Protein 4I5P (pdb70)

Solvent-accessible surface area: 14509 Å² total; per-residue (Å²): 189,64,20,70,0,92,109,86,47,58,119,1,34,83,32,147,67,74,32,189,32,44,86,3,109,20,47,45,0,30,0,62,98,62,113,115,64,20,24,1,31,10,6,24,55,86,115,4,90,120,102,116,29,61,113,76,10,66,83,20,6,85,0,3,124,84,3,143,46,125,21,2,7,55,16,75,62,48,6,48,24,168,98,29,0,7,2,0,23,42,80,22,48,67,145,3,0,41,77,5,15,176,61,20,149,62,5,41,37,39,0,0,11,11,0,0,96,19,0,2,40,0,0,54,48,0,31,129,66,102,0,5,1,31,19,3,64,15,21,10,0,59,0,20,108,72,3,46,0,13,0,0,59,1,18,26,4,20,114,65,78,70,76,126,138,44,122,85,86,47,16,44,108,17,53,24,7,3,2,13,12,7,75,98,77,5,32,9,30,72,2,1,8,1,6,0,0,2,0,0,4,12,0,21,18,36,124,48,17,16,106,57,72,34,88,172,136,3,31,176,49,5,82,98,14,196,50,101,58,20,108,91,11,109,55,46,0,58,109,1,0,44,35,0,4,23,128,72,35,150,93,17,25,58,15,62,82,1,50,150,45,83,3,15,75,139,30,139,27,28,129,194,18,67,44,50,2,28,144,79,99,44,142,253

Structure (mmCIF, N/CA/C/O backbone):
data_4I5P
#
_entry.id   4I5P
#
_cell.length_a   103.871
_cell.length_b   60.114
_cell.length_c   52.951
_cell.angle_alpha   90.00
_cell.angle_beta   106.77
_cell.angle_gamma   90.00
#
_symmetry.space_group_name_H-M   'C 1 2 1'
#
loop_
_entity.id
_entity.type
_entity.pdbx_description
1 polymer 'Serine/threonine-protein kinase PLK2'
2 non-polymer (7R)-8-cyclopentyl-7-ethyl-5-methyl-2-(1H-pyrrol-2-yl)-7,8-dihydropteridin-6(5H)-one
3 water water
#
loop_
_atom_site.group_PDB
_atom_site.id
_atom_site.type_symbol
_atom_site.label_atom_id
_atom_site.label_alt_id
_atom_site.label_comp_id
_atom_site.label_asym_id
_atom_site.label_entity_id
_atom_site.label_seq_id
_atom_site.pdbx_PDB_ins_code
_atom_site.Cartn_x
_atom_site.Cartn_y
_atom_site.Cartn_z
_atom_site.occupancy
_atom_site.B_iso_or_equiv
_atom_site.auth_seq_id
_atom_site.auth_comp_id
_atom_site.auth_asym_id
_atom_site.auth_atom_id
_atom_site.pdbx_PDB_model_num
ATOM 1 N N . ARG A 1 19 ? 4.441 13.590 -6.408 1.00 20.81 71 ARG A N 1
ATOM 2 C CA . ARG A 1 19 ? 5.589 13.579 -7.353 1.00 20.36 71 ARG A CA 1
ATOM 3 C C . ARG A 1 19 ? 6.036 12.152 -7.663 1.00 19.51 71 ARG A C 1
ATOM 4 O O . ARG A 1 19 ? 6.202 11.334 -6.759 1.00 19.38 71 ARG A O 1
ATOM 12 N N . ILE A 1 20 ? 6.225 11.871 -8.949 1.00 18.55 72 ILE A N 1
ATOM 13 C CA . ILE A 1 20 ? 6.698 10.572 -9.411 1.00 17.43 72 ILE A CA 1
ATOM 14 C C . ILE A 1 20 ? 8.218 10.519 -9.333 1.00 16.65 72 ILE A C 1
ATOM 15 O O . ILE A 1 20 ? 8.905 11.403 -9.847 1.00 16.24 72 ILE A O 1
ATOM 20 N N . ILE A 1 21 ? 8.730 9.483 -8.671 1.00 15.56 73 ILE A N 1
ATOM 21 C CA . ILE A 1 21 ? 10.161 9.195 -8.643 1.00 15.07 73 ILE A CA 1
ATOM 22 C C . ILE A 1 21 ? 10.406 7.870 -9.368 1.00 14.36 73 ILE A C 1
ATOM 23 O O . ILE A 1 21 ? 9.799 6.849 -9.045 1.00 14.18 73 ILE A O 1
ATOM 28 N N . VAL A 1 22 ? 11.293 7.897 -10.356 1.00 13.71 74 VAL A N 1
ATOM 29 C CA . VAL A 1 22 ? 11.597 6.704 -11.139 1.00 13.09 74 VAL A CA 1
ATOM 30 C C . VAL A 1 22 ? 12.986 6.191 -10.798 1.00 13.09 74 VAL A C 1
ATOM 31 O O . VAL A 1 22 ? 13.939 6.970 -10.721 1.00 12.89 74 VAL A O 1
ATOM 35 N N . ASP A 1 23 ? 13.092 4.883 -10.581 1.00 12.82 75 ASP A N 1
ATOM 36 C CA . ASP A 1 23 ? 14.385 4.241 -10.361 1.00 12.98 75 ASP A CA 1
ATOM 37 C C . ASP A 1 23 ? 15.100 4.060 -11.710 1.00 13.04 75 ASP A C 1
ATOM 38 O O . ASP A 1 23 ? 14.692 3.222 -12.511 1.00 12.50 75 ASP A O 1
ATOM 43 N N . PRO A 1 24 ? 16.176 4.842 -11.959 1.00 13.29 76 PRO A N 1
ATOM 44 C CA . PRO A 1 24 ? 16.834 4.802 -13.273 1.00 13.71 76 PRO A CA 1
ATOM 45 C C . PRO A 1 24 ? 17.476 3.457 -13.625 1.00 14.16 76 PRO A C 1
ATOM 46 O O . PRO A 1 24 ? 17.724 3.193 -14.806 1.00 14.00 76 PRO A O 1
ATOM 50 N N . THR A 1 25 ? 17.730 2.617 -12.621 1.00 14.45 77 THR A N 1
ATOM 51 C CA . THR A 1 25 ? 18.309 1.283 -12.853 1.00 15.13 77 THR A CA 1
ATOM 52 C C . THR A 1 25 ? 17.281 0.221 -13.292 1.00 15.06 77 THR A C 1
ATOM 53 O O . THR A 1 25 ? 17.643 -0.717 -14.005 1.00 14.97 77 THR A O 1
ATOM 57 N N . THR A 1 26 ? 16.032 0.387 -12.894 1.00 15.20 78 THR A N 1
ATOM 58 C CA . THR A 1 26 ? 14.976 -0.616 -13.074 1.00 15.39 78 THR A CA 1
ATOM 59 C C . THR A 1 26 ? 13.713 -0.220 -13.872 1.00 15.93 78 THR A C 1
ATOM 60 O O . THR A 1 26 ? 13.110 -1.033 -14.467 1.00 16.23 78 THR A O 1
ATOM 64 N N . GLY A 1 27 ? 13.406 1.065 -13.859 1.00 16.40 79 GLY A N 1
ATOM 65 C CA . GLY A 1 27 ? 12.165 1.534 -14.408 1.00 16.85 79 GLY A CA 1
ATOM 66 C C . GLY A 1 27 ? 11.028 1.798 -13.467 1.00 16.34 79 GLY A C 1
ATOM 67 O O . GLY A 1 27 ? 10.058 2.340 -13.813 1.00 16.70 79 GLY A O 1
ATOM 68 N N . LYS A 1 28 ? 11.223 1.376 -12.258 1.00 16.63 80 LYS A N 1
ATOM 69 C CA . LYS A 1 28 ? 10.221 1.157 -11.297 1.00 15.98 80 LYS A CA 1
ATOM 70 C C . LYS A 1 28 ? 9.778 2.508 -10.859 1.00 15.13 80 LYS A C 1
ATOM 71 O O . LYS A 1 28 ? 10.592 3.336 -10.612 1.00 14.65 80 LYS A O 1
ATOM 77 N N . ARG A 1 29 ? 8.458 2.633 -10.693 1.00 14.12 81 ARG A N 1
ATOM 78 C CA . ARG A 1 29 ? 7.940 3.959 -10.351 1.00 13.67 81 ARG A CA 1
ATOM 79 C C . ARG A 1 29 ? 7.404 4.056 -8.927 1.00 13.57 81 ARG A C 1
ATOM 80 O O . ARG A 1 29 ? 6.785 3.123 -8.408 1.00 13.44 81 ARG A O 1
ATOM 88 N N . TYR A 1 30 ? 7.663 5.201 -8.309 1.00 13.43 82 TYR A N 1
ATOM 89 C CA . TYR A 1 30 ? 7.240 5.467 -6.943 1.00 13.88 82 TYR A CA 1
ATOM 90 C C . TYR A 1 30 ? 6.545 6.820 -6.894 1.00 14.12 82 TYR A C 1
ATOM 91 O O . TYR A 1 30 ? 6.822 7.696 -7.718 1.00 13.98 82 TYR A O 1
ATOM 100 N N . SER A 1 31 ? 5.632 6.975 -5.939 1.00 14.58 83 SER A N 1
ATOM 101 C CA . SER A 1 31 ? 4.964 8.249 -5.702 1.00 15.26 83 SER A CA 1
ATOM 102 C C . SER A 1 31 ? 5.313 8.753 -4.306 1.00 15.39 83 SER A C 1
ATOM 103 O O . SER A 1 31 ? 5.100 8.045 -3.315 1.00 15.49 83 SER A O 1
ATOM 106 N N . ARG A 1 32 ? 5.856 9.968 -4.233 1.00 15.90 84 ARG A N 1
ATOM 107 C CA . ARG A 1 32 ? 6.222 10.560 -2.949 1.00 16.62 84 ARG A CA 1
ATOM 108 C C . ARG A 1 32 ? 5.024 11.258 -2.312 1.00 16.67 84 ARG A C 1
ATOM 109 O O . ARG A 1 32 ? 4.363 12.091 -2.943 1.00 16.47 84 ARG A O 1
ATOM 117 N N . GLY A 1 33 ? 4.746 10.895 -1.065 1.00 16.88 85 GLY A N 1
ATOM 118 C CA . GLY A 1 33 ? 3.656 11.502 -0.312 1.00 17.58 85 GLY A CA 1
ATOM 119 C C . GLY A 1 33 ? 4.151 12.582 0.629 1.00 18.22 85 GLY A C 1
ATOM 120 O O . GLY A 1 33 ? 5.104 13.303 0.318 1.00 17.87 85 GLY A O 1
ATOM 121 N N . LYS A 1 34 ? 3.498 12.672 1.786 1.00 18.98 86 LYS A N 1
ATOM 122 C CA . LYS A 1 34 ? 3.759 13.698 2.793 1.00 20.01 86 LYS A CA 1
ATOM 123 C C . LYS A 1 34 ? 5.092 13.458 3.503 1.00 20.42 86 LYS A C 1
ATOM 124 O O . LYS A 1 34 ? 5.533 12.314 3.639 1.00 20.28 86 LYS A O 1
ATOM 130 N N . THR A 1 35 ? 5.725 14.540 3.958 1.00 20.88 87 THR A N 1
ATOM 131 C CA . THR A 1 35 ? 6.941 14.437 4.766 1.00 21.77 87 THR A CA 1
ATOM 132 C C . THR A 1 35 ? 6.666 13.801 6.137 1.00 22.37 87 THR A C 1
ATOM 133 O O . THR A 1 35 ? 5.567 13.931 6.691 1.00 22.58 87 THR A O 1
ATOM 137 N N . LEU A 1 36 ? 7.667 13.092 6.654 1.00 23.12 88 LEU A N 1
ATOM 138 C CA . LEU A 1 36 ? 7.596 12.442 7.965 1.00 24.01 88 LEU A CA 1
ATOM 139 C C . LEU A 1 36 ? 8.567 13.093 8.953 1.00 24.59 88 LEU A C 1
ATOM 140 O O . LEU A 1 36 ? 8.481 12.868 10.165 1.00 24.75 88 LEU A O 1
ATOM 145 N N . GLY A 1 37 ? 9.491 13.892 8.425 1.00 25.33 89 GLY A N 1
ATOM 146 C CA . GLY A 1 37 ? 10.418 14.657 9.253 1.00 26.37 89 GLY A CA 1
ATOM 147 C C . GLY A 1 37 ? 11.880 14.379 8.961 1.00 27.08 89 GLY A C 1
ATOM 148 O O . GLY A 1 37 ? 12.214 13.602 8.063 1.00 27.19 89 GLY A O 1
ATOM 149 N N . LYS A 1 38 ? 12.744 15.026 9.737 1.00 27.71 90 LYS A N 1
ATOM 150 C CA . LYS A 1 38 ? 14.195 14.899 9.617 1.00 28.29 90 LYS A CA 1
ATOM 151 C C . LYS A 1 38 ? 14.705 13.613 10.266 1.00 28.27 90 LYS A C 1
ATOM 152 O O . LYS A 1 38 ? 14.230 13.210 11.330 1.00 28.51 90 LYS A O 1
ATOM 158 N N . GLY A 1 39 ? 15.672 12.976 9.609 1.00 28.30 91 GLY A N 1
ATOM 159 C CA . GLY A 1 39 ? 16.350 11.806 10.153 1.00 28.21 91 GLY A CA 1
ATOM 160 C C . GLY A 1 39 ? 17.838 11.870 9.873 1.00 28.09 91 GLY A C 1
ATOM 161 O O . GLY A 1 39 ? 18.348 11.133 9.026 1.00 28.17 91 GLY A O 1
ATOM 162 N N . GLY A 1 40 ? 18.531 12.761 10.582 1.00 27.95 92 GLY A N 1
ATOM 163 C CA . GLY A 1 40 ? 19.964 12.976 10.384 1.00 27.71 92 GLY A CA 1
ATOM 164 C C . GLY A 1 40 ? 20.290 13.511 9.000 1.00 27.58 92 GLY A C 1
ATOM 165 O O . GLY A 1 40 ? 19.962 14.651 8.667 1.00 27.61 92 GLY A O 1
ATOM 166 N N . PHE A 1 41 ? 20.926 12.663 8.195 1.00 27.36 93 PHE A N 1
ATOM 167 C CA . PHE A 1 41 ? 21.314 12.986 6.822 1.00 27.21 93 PHE A CA 1
ATOM 168 C C . PHE A 1 41 ? 20.098 13.019 5.894 1.00 26.68 93 PHE A C 1
ATOM 169 O O . PHE A 1 41 ? 20.173 13.541 4.778 1.00 26.58 93 PHE A O 1
ATOM 177 N N . ALA A 1 42 ? 18.981 12.472 6.370 1.00 25.91 94 ALA A N 1
ATOM 178 C CA . ALA A 1 42 ? 17.802 12.250 5.540 1.00 25.34 94 ALA A CA 1
ATOM 179 C C . ALA A 1 42 ? 16.654 13.213 5.815 1.00 24.82 94 ALA A C 1
ATOM 180 O O . ALA A 1 42 ? 16.432 13.630 6.958 1.00 24.90 94 ALA A O 1
ATOM 182 N N . LYS A 1 43 ? 15.943 13.564 4.745 1.00 24.10 95 LYS A N 1
ATOM 183 C CA . LYS A 1 43 ? 14.579 14.062 4.839 1.00 23.16 95 LYS A CA 1
ATOM 184 C C . LYS A 1 43 ? 13.690 12.847 4.576 1.00 22.10 95 LYS A C 1
ATOM 185 O O . LYS A 1 43 ? 13.913 12.114 3.608 1.00 22.15 95 LYS A O 1
ATOM 191 N N . CYS A 1 44 ? 12.702 12.619 5.437 1.00 20.66 96 CYS A N 1
ATOM 192 C CA . CYS A 1 44 ? 11.884 11.407 5.351 1.00 19.19 96 CYS A CA 1
ATOM 193 C C . CYS A 1 44 ? 10.468 11.656 4.836 1.00 18.71 96 CYS A C 1
ATOM 194 O O . CYS A 1 44 ? 9.838 12.645 5.203 1.00 18.28 96 CYS A O 1
ATOM 197 N N . TYR A 1 45 ? 9.983 10.740 3.995 1.00 17.87 97 TYR A N 1
ATOM 198 C CA . TYR A 1 45 ? 8.696 10.886 3.306 1.00 17.39 97 TYR A CA 1
ATOM 199 C C . TYR A 1 45 ? 7.961 9.560 3.172 1.00 17.05 97 TYR A C 1
ATOM 200 O O . TYR A 1 45 ? 8.588 8.501 3.093 1.00 16.79 97 TYR A O 1
ATOM 209 N N . GLU A 1 46 ? 6.631 9.632 3.114 1.00 16.37 98 GLU A N 1
ATOM 210 C CA . GLU A 1 46 ? 5.827 8.531 2.590 1.00 16.29 98 GLU A CA 1
ATOM 211 C C . GLU A 1 46 ? 6.275 8.296 1.152 1.00 15.89 98 GLU A C 1
ATOM 212 O O . GLU A 1 46 ? 6.491 9.246 0.395 1.00 15.69 98 GLU A O 1
ATOM 218 N N . MET A 1 47 ? 6.433 7.030 0.785 1.00 15.61 99 MET A N 1
ATOM 219 C CA . MET A 1 47 ? 6.786 6.674 -0.581 1.00 15.42 99 MET A CA 1
ATOM 220 C C . MET A 1 47 ? 6.060 5.397 -0.993 1.00 14.82 99 MET A C 1
ATOM 221 O O . MET A 1 47 ? 6.237 4.339 -0.383 1.00 14.17 99 MET A O 1
ATOM 226 N N . THR A 1 48 ? 5.236 5.513 -2.026 1.00 14.35 100 THR A N 1
ATOM 227 C CA . THR A 1 48 ? 4.446 4.395 -2.517 1.00 14.12 100 THR A CA 1
ATOM 228 C C . THR A 1 48 ? 5.090 3.745 -3.737 1.00 14.05 100 THR A C 1
ATOM 229 O O . THR A 1 48 ? 5.391 4.415 -4.726 1.00 13.89 100 THR A O 1
ATOM 233 N N . ASP A 1 49 ? 5.308 2.438 -3.640 1.00 13.79 101 ASP A N 1
ATOM 234 C CA . ASP A 1 49 ? 5.714 1.607 -4.765 1.00 14.02 101 ASP A CA 1
ATOM 235 C C . ASP A 1 49 ? 4.473 1.371 -5.630 1.00 14.40 101 ASP A C 1
ATOM 236 O O . ASP A 1 49 ? 3.540 0.680 -5.222 1.00 14.20 101 ASP A O 1
ATOM 241 N N . LEU A 1 50 ? 4.465 1.958 -6.821 1.00 14.72 102 LEU A N 1
ATOM 242 C CA . LEU A 1 50 ? 3.280 1.926 -7.683 1.00 15.60 102 LEU A CA 1
ATOM 243 C C . LEU A 1 50 ? 2.976 0.543 -8.273 1.00 16.34 102 LEU A C 1
ATOM 244 O O . LEU A 1 50 ? 1.935 0.326 -8.880 1.00 16.38 102 LEU A O 1
ATOM 249 N N . THR A 1 51 ? 3.870 -0.411 -8.073 1.00 17.31 103 THR A N 1
ATOM 250 C CA . THR A 1 51 ? 3.669 -1.695 -8.710 1.00 18.35 103 THR A CA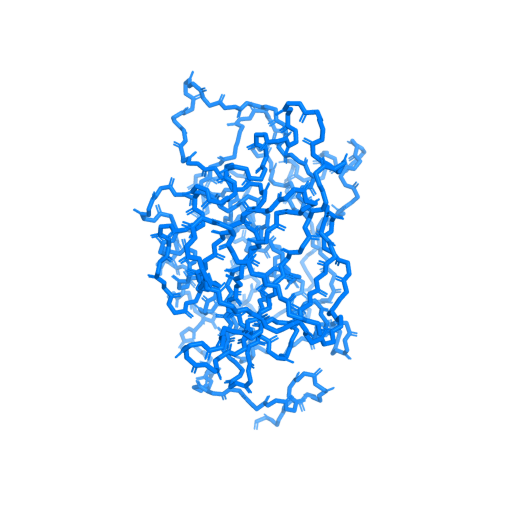 1
ATOM 251 C C . THR A 1 51 ? 3.167 -2.832 -7.756 1.00 18.80 103 THR A C 1
ATOM 252 O O . THR A 1 51 ? 2.355 -3.637 -8.213 1.00 19.32 103 THR A O 1
ATOM 256 N N . ASN A 1 52 ? 3.531 -2.843 -6.448 1.00 19.31 104 ASN A N 1
ATOM 257 C CA . ASN A 1 52 ? 2.368 -3.071 -5.441 1.00 19.45 104 ASN A CA 1
ATOM 258 C C . ASN A 1 52 ? 1.369 -2.158 -4.729 1.00 19.39 104 ASN A C 1
ATOM 259 O O . ASN A 1 52 ? 0.575 -2.691 -3.942 1.00 19.64 104 ASN A O 1
ATOM 264 N N . ASN A 1 53 ? 1.400 -0.842 -4.938 1.00 18.95 105 ASN A N 1
ATOM 265 C CA . ASN A 1 53 ? 0.552 0.092 -4.145 1.00 18.92 105 ASN A CA 1
ATOM 266 C C . ASN A 1 53 ? 0.693 -0.005 -2.618 1.00 18.47 105 ASN A C 1
ATOM 267 O O . ASN A 1 53 ? -0.271 0.213 -1.873 1.00 18.73 105 ASN A O 1
ATOM 272 N N . LYS A 1 54 ? 1.892 -0.324 -2.151 1.00 17.70 106 LYS A N 1
ATOM 273 C CA . LYS A 1 54 ? 2.167 -0.319 -0.722 1.00 16.88 106 LYS A CA 1
ATOM 274 C C . LYS A 1 54 ? 2.975 0.921 -0.340 1.00 15.99 106 LYS A C 1
ATOM 275 O O . LYS A 1 54 ? 3.851 1.345 -1.092 1.00 15.57 106 LYS A O 1
ATOM 281 N N . VAL A 1 55 ? 2.667 1.494 0.824 1.00 15.04 107 VAL A N 1
ATOM 282 C CA . VAL A 1 55 ? 3.350 2.692 1.315 1.00 14.22 107 VAL A CA 1
ATOM 283 C C . VAL A 1 55 ? 4.492 2.322 2.251 1.00 13.89 107 VAL A C 1
ATOM 284 O O . VAL A 1 55 ? 4.340 1.474 3.132 1.00 13.73 107 VAL A O 1
ATOM 288 N N . TYR A 1 56 ? 5.622 2.989 2.057 1.00 13.25 108 TYR A N 1
ATOM 289 C CA . TYR A 1 56 ? 6.808 2.800 2.879 1.00 13.01 108 TYR A CA 1
ATOM 290 C C . TYR A 1 56 ? 7.203 4.134 3.500 1.00 13.13 108 TYR A C 1
ATOM 291 O O . TYR A 1 56 ? 6.807 5.196 3.016 1.00 13.01 108 TYR A O 1
ATOM 300 N N . ALA A 1 57 ? 7.942 4.070 4.600 1.00 13.22 109 ALA A N 1
ATOM 301 C CA . ALA A 1 57 ? 8.586 5.250 5.148 1.00 13.66 109 ALA A CA 1
ATOM 302 C C . ALA A 1 57 ? 9.963 5.307 4.512 1.00 13.80 109 ALA A C 1
ATOM 303 O O . ALA A 1 57 ? 10.765 4.384 4.668 1.00 14.23 109 ALA A O 1
ATOM 305 N N . ALA A 1 58 ? 10.231 6.372 3.768 1.00 14.27 110 ALA A N 1
ATOM 306 C CA . ALA A 1 58 ? 11.498 6.472 3.058 1.00 14.85 110 ALA A CA 1
ATOM 307 C C . ALA A 1 58 ? 12.421 7.546 3.610 1.00 15.41 110 ALA A C 1
ATOM 308 O O . ALA A 1 58 ? 11.984 8.641 3.960 1.00 15.43 110 ALA A O 1
ATOM 310 N N . LYS A 1 59 ? 13.701 7.206 3.697 1.00 16.15 111 LYS A N 1
ATOM 311 C CA . LYS A 1 59 ? 14.743 8.189 3.943 1.00 17.03 111 LYS A CA 1
ATOM 312 C C . LYS A 1 59 ? 15.246 8.679 2.598 1.00 17.44 111 LYS A C 1
ATOM 313 O O . LYS A 1 59 ? 15.636 7.876 1.747 1.00 17.36 111 LYS A O 1
ATOM 319 N N . ILE A 1 60 ? 15.201 9.992 2.391 1.00 17.90 112 ILE A N 1
ATOM 320 C CA . ILE A 1 60 ? 15.740 10.582 1.166 1.00 18.41 112 ILE A CA 1
ATOM 321 C C . ILE A 1 60 ? 16.949 11.440 1.501 1.00 18.94 112 ILE A C 1
ATOM 322 O O . ILE A 1 60 ? 16.825 12.483 2.156 1.00 19.09 112 ILE A O 1
ATOM 327 N N . ILE A 1 61 ? 18.115 10.980 1.055 1.00 19.61 113 ILE A N 1
ATOM 328 C CA . ILE A 1 61 ? 19.388 11.626 1.360 1.00 20.29 113 ILE A CA 1
ATOM 329 C C . ILE A 1 61 ? 20.026 12.185 0.085 1.00 20.99 113 ILE A C 1
ATOM 330 O O . ILE A 1 61 ? 20.455 11.416 -0.779 1.00 20.79 113 ILE A O 1
ATOM 335 N N . PRO A 1 62 ? 20.087 13.526 -0.037 1.00 21.94 114 PRO A N 1
ATOM 336 C CA . PRO A 1 62 ? 20.790 14.151 -1.160 1.00 22.61 114 PRO A CA 1
ATOM 337 C C . PRO A 1 62 ? 22.269 13.780 -1.136 1.00 23.42 114 PRO A C 1
ATOM 338 O O . PRO A 1 62 ? 22.846 13.631 -0.053 1.00 23.28 114 PRO A O 1
ATOM 342 N N . HIS A 1 63 ? 22.868 13.617 -2.316 1.00 24.26 115 HIS A N 1
ATOM 343 C CA . HIS A 1 63 ? 24.277 13.220 -2.421 1.00 25.35 115 HIS A CA 1
ATOM 344 C C . HIS A 1 63 ? 25.224 14.244 -1.793 1.00 26.14 115 HIS A C 1
ATOM 345 O O . HIS A 1 63 ? 26.320 13.896 -1.351 1.00 26.33 115 HIS A O 1
ATOM 352 N N . SER A 1 64 ? 24.774 15.497 -1.744 1.00 27.15 116 SER A N 1
ATOM 353 C CA . SER A 1 64 ? 25.494 16.588 -1.086 1.00 28.21 116 SER A CA 1
ATOM 354 C C . SER A 1 64 ? 25.802 16.290 0.383 1.00 28.74 116 SER A C 1
ATOM 355 O O . SER A 1 64 ? 26.871 16.644 0.878 1.00 29.00 116 SER A O 1
ATOM 358 N N . ARG A 1 65 ? 24.868 15.631 1.068 1.00 29.37 117 ARG A N 1
ATOM 359 C CA . ARG A 1 65 ? 25.050 15.265 2.475 1.00 29.96 117 ARG A CA 1
ATOM 360 C C . ARG A 1 65 ? 26.040 14.117 2.671 1.00 30.39 117 ARG A C 1
ATOM 361 O O . ARG A 1 65 ? 26.481 13.859 3.793 1.00 30.47 117 ARG A O 1
ATOM 369 N N . VAL A 1 66 ? 26.384 13.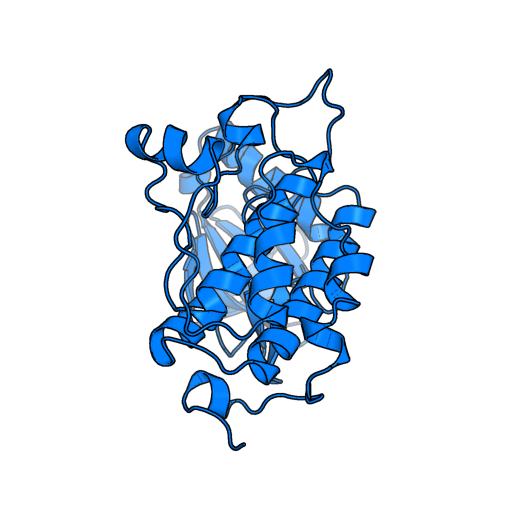429 1.584 1.00 30.89 118 VAL A N 1
ATOM 370 C CA . VAL A 1 66 ? 27.322 12.307 1.656 1.00 31.49 118 VAL A CA 1
ATOM 371 C C . VAL A 1 66 ? 28.532 12.462 0.718 1.00 32.03 118 VAL A C 1
ATOM 372 O O . VAL A 1 66 ? 29.089 11.473 0.234 1.00 32.18 118 VAL A O 1
ATOM 376 N N . SER A 1 67 ? 28.942 13.711 0.491 1.00 32.66 119 SER A N 1
ATOM 377 C CA . SER A 1 67 ? 30.060 14.027 -0.410 1.00 33.25 119 SER A CA 1
ATOM 378 C C . SER A 1 67 ? 31.423 13.549 0.101 1.00 33.65 119 SER A C 1
ATOM 379 O O . SER A 1 67 ? 32.312 13.236 -0.694 1.00 33.76 119 SER A O 1
ATOM 382 N N . LYS A 1 68 ? 31.585 13.504 1.422 1.00 34.19 120 LYS A N 1
ATOM 383 C CA . LYS A 1 68 ? 32.816 13.001 2.032 1.00 34.78 120 LYS A CA 1
ATOM 384 C C . LYS A 1 68 ? 32.830 11.470 2.032 1.00 34.98 120 LYS A C 1
ATOM 385 O O . LYS A 1 68 ? 31.794 10.848 2.273 1.00 35.13 120 LYS A O 1
ATOM 391 N N . PRO A 1 69 ? 34.002 10.857 1.750 1.00 35.24 121 PRO A N 1
ATOM 392 C CA . PRO A 1 69 ? 34.129 9.395 1.680 1.00 35.34 121 PRO A CA 1
ATOM 393 C C . PRO A 1 69 ? 33.646 8.649 2.929 1.00 35.44 121 PRO A C 1
ATOM 394 O O . PRO A 1 69 ? 33.076 7.561 2.801 1.00 35.48 121 PRO A O 1
ATOM 398 N N . HIS A 1 70 ? 33.859 9.228 4.112 1.00 35.41 122 HIS A N 1
ATOM 399 C CA . HIS A 1 70 ? 33.487 8.573 5.370 1.00 35.39 122 HIS A CA 1
ATOM 400 C C . HIS A 1 70 ? 31.969 8.473 5.564 1.00 35.19 122 HIS A C 1
ATOM 401 O O . HIS A 1 70 ? 31.465 7.444 6.024 1.00 35.30 122 HIS A O 1
ATOM 408 N N . GLN A 1 71 ? 31.250 9.536 5.206 1.00 34.86 123 GLN A N 1
ATOM 409 C CA . GLN A 1 71 ? 29.791 9.540 5.304 1.00 34.59 123 GLN A CA 1
ATOM 410 C C . GLN A 1 71 ? 29.143 8.754 4.165 1.00 34.16 123 GLN A C 1
ATOM 411 O O . GLN A 1 71 ? 28.037 8.235 4.317 1.00 34.14 123 GLN A O 1
ATOM 417 N N . ARG A 1 72 ? 29.842 8.663 3.034 1.00 33.59 124 ARG A N 1
ATOM 418 C CA . ARG A 1 72 ? 29.425 7.797 1.936 1.00 33.09 124 ARG A CA 1
ATOM 419 C C . ARG A 1 72 ? 29.505 6.340 2.387 1.00 32.49 124 ARG A C 1
ATOM 420 O O . ARG A 1 72 ? 28.593 5.548 2.135 1.00 32.29 124 ARG A O 1
ATOM 428 N N . GLU A 1 73 ? 30.602 6.006 3.062 1.00 31.77 125 GLU A N 1
ATOM 429 C CA . GLU A 1 73 ? 30.796 4.681 3.644 1.00 31.27 125 GLU A CA 1
ATOM 430 C C . GLU A 1 73 ? 29.778 4.395 4.751 1.00 30.57 125 GLU A C 1
ATOM 431 O O . GLU A 1 73 ? 29.382 3.245 4.953 1.00 30.57 125 GLU A O 1
ATOM 437 N N . LYS A 1 74 ? 29.343 5.447 5.444 1.00 29.71 126 LYS A N 1
ATOM 438 C CA . LYS A 1 74 ? 28.376 5.314 6.532 1.00 28.94 126 LYS A CA 1
ATOM 439 C C . LYS A 1 74 ? 27.003 4.796 6.071 1.00 28.28 126 LYS A C 1
ATOM 440 O O . LYS A 1 74 ? 26.478 3.851 6.665 1.00 28.04 126 LYS A O 1
ATOM 446 N N . ILE A 1 75 ? 26.428 5.388 5.021 1.00 27.40 127 ILE A N 1
ATOM 447 C CA . ILE A 1 75 ? 25.133 4.894 4.518 1.00 26.70 127 ILE A CA 1
ATOM 448 C C . ILE A 1 75 ? 25.279 3.519 3.882 1.00 25.95 127 ILE A C 1
ATOM 449 O O . ILE A 1 75 ? 24.426 2.656 4.075 1.00 25.72 127 ILE A O 1
ATOM 454 N N . ASP A 1 76 ? 26.360 3.329 3.124 1.00 25.04 128 ASP A N 1
ATOM 455 C CA . ASP A 1 76 ? 26.638 2.056 2.459 1.00 24.43 128 ASP A CA 1
ATOM 456 C C . ASP A 1 76 ? 26.680 0.898 3.452 1.00 23.78 128 ASP A C 1
ATOM 457 O O . ASP A 1 76 ? 26.133 -0.170 3.179 1.00 23.69 128 ASP A O 1
ATOM 462 N N . LYS A 1 77 ? 27.271 1.142 4.594 1.00 23.07 129 LYS A N 1
ATOM 463 C CA . LYS A 1 77 ? 27.310 0.155 5.623 1.00 22.31 129 LYS A CA 1
ATOM 464 C C . LYS A 1 77 ? 25.940 -0.143 6.227 1.00 21.40 129 LYS A C 1
ATOM 465 O O . LYS A 1 77 ? 25.560 -1.256 6.393 1.00 21.17 129 LYS A O 1
ATOM 471 N N . GLU A 1 78 ? 25.244 0.925 6.537 1.00 20.64 130 GLU A N 1
ATOM 472 C CA . GLU A 1 78 ? 23.867 0.824 7.029 1.00 19.92 130 GLU A CA 1
ATOM 473 C C . GLU A 1 78 ? 22.994 0.011 6.073 1.00 19.57 130 GLU A C 1
ATOM 474 O O . GLU A 1 78 ? 22.287 -0.903 6.499 1.00 19.36 130 GLU A O 1
ATOM 480 N N . ILE A 1 79 ? 23.058 0.345 4.784 1.00 18.95 131 ILE A N 1
ATOM 481 C CA . ILE A 1 79 ? 22.303 -0.368 3.750 1.00 18.58 131 ILE A CA 1
ATOM 482 C C . ILE A 1 79 ? 22.732 -1.836 3.673 1.00 18.38 131 ILE A C 1
ATOM 483 O O . ILE A 1 79 ? 21.890 -2.736 3.710 1.00 17.98 131 ILE A O 1
ATOM 488 N N . GLU A 1 80 ? 24.044 -2.057 3.593 1.00 18.29 132 GLU A N 1
ATOM 489 C CA . GLU A 1 80 ? 24.633 -3.395 3.493 1.00 18.19 132 GLU A CA 1
ATOM 490 C C . GLU A 1 80 ? 24.157 -4.318 4.617 1.00 17.84 132 GLU A C 1
ATOM 491 O O . GLU A 1 80 ? 23.807 -5.473 4.374 1.00 17.61 132 GLU A O 1
ATOM 497 N N . LEU A 1 81 ? 24.139 -3.791 5.839 1.00 17.29 133 LEU A N 1
ATOM 498 C CA . LEU A 1 81 ? 23.758 -4.561 7.019 1.00 16.89 133 LEU A CA 1
ATOM 499 C C . LEU A 1 81 ? 22.243 -4.734 7.154 1.00 16.41 133 LEU A C 1
ATOM 500 O O . LEU A 1 81 ? 21.766 -5.841 7.417 1.00 16.52 133 LEU A O 1
ATOM 505 N N . HIS A 1 82 ? 21.500 -3.643 6.974 1.00 15.89 134 HIS A N 1
ATOM 506 C CA . HIS A 1 82 ? 20.041 -3.649 7.127 1.00 15.54 134 HIS A CA 1
ATOM 507 C C . HIS A 1 82 ? 19.347 -4.540 6.100 1.00 15.36 134 HIS A C 1
ATOM 508 O O . HIS A 1 82 ? 18.404 -5.251 6.438 1.00 15.26 134 HIS A O 1
ATOM 515 N N . ARG A 1 83 ? 19.823 -4.513 4.855 1.00 15.76 135 ARG A N 1
ATOM 516 C CA . ARG A 1 83 ? 19.124 -5.189 3.755 1.00 16.09 135 ARG A CA 1
ATOM 517 C C . ARG A 1 83 ? 19.040 -6.714 3.872 1.00 16.16 135 ARG A C 1
ATOM 518 O O . ARG A 1 83 ? 18.214 -7.338 3.204 1.00 16.40 135 ARG A O 1
ATOM 526 N N . ILE A 1 84 ? 19.878 -7.305 4.722 1.00 16.08 136 ILE A N 1
ATOM 527 C CA . ILE A 1 84 ? 19.881 -8.764 4.906 1.00 16.45 136 ILE A CA 1
ATOM 528 C C . ILE A 1 84 ? 19.010 -9.238 6.076 1.00 16.22 136 ILE A C 1
ATOM 529 O O . ILE A 1 84 ? 18.844 -10.440 6.301 1.00 16.42 136 ILE A O 1
ATOM 534 N N . LEU A 1 85 ? 18.437 -8.290 6.808 1.00 15.75 137 LEU A N 1
ATOM 535 C CA . LEU A 1 85 ? 17.654 -8.625 7.990 1.00 15.09 137 LEU A CA 1
ATOM 536 C C . LEU A 1 85 ? 16.187 -8.846 7.643 1.00 14.80 137 LEU A C 1
ATOM 537 O O . LEU A 1 85 ? 15.597 -8.076 6.880 1.00 14.65 137 LEU A O 1
ATOM 542 N N . HIS A 1 86 ? 15.635 -9.936 8.175 1.00 14.45 138 HIS A N 1
ATOM 543 C CA A HIS A 1 86 ? 14.213 -10.247 8.051 0.50 14.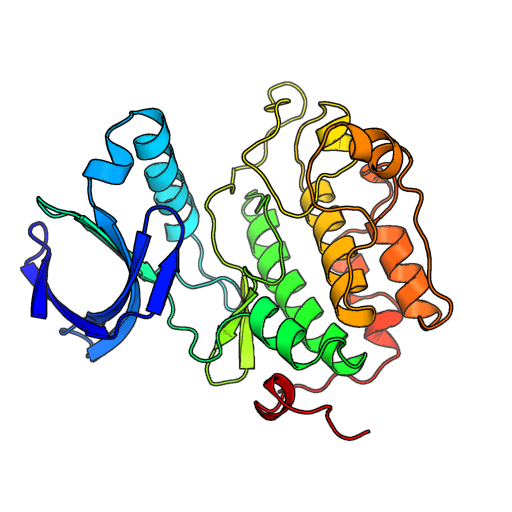24 138 HIS A CA 1
ATOM 544 C CA B HIS A 1 86 ? 14.218 -10.259 8.038 0.50 14.15 138 HIS A CA 1
ATOM 545 C C . HIS A 1 86 ? 13.704 -10.839 9.360 1.00 14.03 138 HIS A C 1
ATOM 546 O O . HIS A 1 86 ? 13.972 -11.998 9.686 1.00 13.76 138 HIS A O 1
ATOM 559 N N . HIS A 1 87 ? 12.984 -10.023 10.122 1.00 13.45 139 HIS A N 1
ATOM 560 C CA . HIS A 1 87 ? 12.438 -10.445 11.412 1.00 13.02 139 HIS A CA 1
ATOM 561 C C . HIS A 1 87 ? 11.297 -9.525 11.796 1.00 12.92 139 HIS A C 1
ATOM 562 O O . HIS A 1 87 ? 11.352 -8.313 11.554 1.00 13.00 139 HIS A O 1
ATOM 569 N N . LYS A 1 88 ? 10.273 -10.123 12.401 1.00 12.69 140 LYS A N 1
ATOM 570 C CA . LYS A 1 88 ? 9.062 -9.437 12.840 1.00 12.96 140 LYS A CA 1
ATOM 571 C C . LYS A 1 88 ? 9.293 -8.238 13.773 1.00 12.50 140 LYS A C 1
ATOM 572 O O . LYS A 1 88 ? 8.465 -7.333 13.825 1.00 12.82 140 LYS A O 1
ATOM 578 N N . HIS A 1 89 ? 10.395 -8.238 14.519 1.00 11.83 141 HIS A N 1
ATOM 579 C CA . HIS A 1 89 ? 10.673 -7.132 15.444 1.00 11.39 141 HIS A CA 1
ATOM 580 C C . HIS A 1 89 ? 11.939 -6.350 15.093 1.00 11.23 141 HIS A C 1
ATOM 581 O O . HIS A 1 89 ? 12.595 -5.735 15.946 1.00 10.51 141 HIS A O 1
ATOM 588 N N . VAL A 1 90 ? 12.249 -6.377 13.802 1.00 11.12 142 VAL A N 1
ATOM 589 C CA . VAL A 1 90 ? 13.273 -5.541 13.208 1.00 11.22 142 VAL A CA 1
ATOM 590 C C . VAL A 1 90 ? 12.592 -4.823 12.053 1.00 11.36 142 VAL A C 1
ATOM 591 O O . VAL A 1 90 ? 11.912 -5.459 11.237 1.00 11.29 142 VAL A O 1
ATOM 595 N N . VAL A 1 91 ? 12.739 -3.499 12.010 1.00 11.39 143 VAL A N 1
ATOM 596 C CA . VAL A 1 91 ? 12.226 -2.701 10.896 1.00 11.62 143 VAL A CA 1
ATOM 597 C C . VAL A 1 91 ? 12.602 -3.404 9.591 1.00 11.78 143 VAL A C 1
ATOM 598 O O . VAL A 1 91 ? 13.771 -3.725 9.367 1.00 11.70 143 VAL A O 1
ATOM 602 N N . GLN A 1 92 ? 11.606 -3.674 8.755 1.00 12.17 144 GLN A N 1
ATOM 603 C CA . GLN A 1 92 ? 11.841 -4.415 7.523 1.00 12.86 144 GLN A CA 1
ATOM 604 C C . GLN A 1 92 ? 12.363 -3.508 6.415 1.00 13.19 144 GLN A C 1
ATOM 605 O O . GLN A 1 92 ? 11.650 -2.625 5.922 1.00 13.16 144 GLN A O 1
ATOM 611 N N . PHE A 1 93 ? 13.619 -3.737 6.041 1.00 13.55 145 PHE A N 1
ATOM 612 C CA . PHE A 1 93 ? 14.217 -3.084 4.892 1.00 14.50 145 PHE A CA 1
ATOM 613 C C . PHE A 1 93 ? 13.448 -3.559 3.662 1.00 14.76 145 PHE A C 1
ATOM 614 O O . PHE A 1 93 ? 13.271 -4.760 3.469 1.00 15.11 145 PHE A O 1
ATOM 622 N N . TYR A 1 94 ? 12.963 -2.619 2.853 1.00 14.89 146 TYR A N 1
ATOM 623 C CA . TYR A 1 94 ? 12.261 -2.993 1.630 1.00 15.12 146 TYR A CA 1
ATOM 624 C C . TYR A 1 94 ? 13.198 -2.937 0.431 1.00 15.14 146 TYR A C 1
ATOM 625 O O . TYR A 1 94 ? 13.550 -3.969 -0.149 1.00 14.96 146 TYR A O 1
ATOM 634 N N . HIS A 1 95 ? 13.611 -1.723 0.083 1.00 15.16 147 HIS A N 1
ATOM 635 C CA . HIS A 1 95 ? 14.439 -1.500 -1.092 1.00 15.37 147 HIS A CA 1
ATOM 636 C C . HIS A 1 95 ? 15.167 -0.161 -1.018 1.00 15.08 147 HIS A C 1
ATOM 637 O O . HIS A 1 95 ? 14.721 0.768 -0.340 1.00 14.91 147 HIS A O 1
ATOM 644 N N . TYR A 1 96 ? 16.293 -0.084 -1.720 1.00 15.07 148 TYR A N 1
ATOM 645 C CA . TYR A 1 96 ? 17.060 1.147 -1.862 1.00 15.21 148 TYR A CA 1
ATOM 646 C C . TYR A 1 96 ? 17.492 1.328 -3.311 1.00 15.28 148 TYR A C 1
ATOM 647 O O . TYR A 1 96 ? 17.760 0.350 -4.013 1.00 15.24 148 TYR A O 1
ATOM 656 N N . PHE A 1 97 ? 17.538 2.583 -3.748 1.00 15.33 149 PHE A N 1
ATOM 657 C CA . PHE A 1 97 ? 18.082 2.943 -5.050 1.00 15.59 149 PHE A CA 1
ATOM 658 C C . PHE A 1 97 ? 18.588 4.384 -5.024 1.00 15.89 149 PHE A C 1
ATOM 659 O O . PHE A 1 97 ? 18.360 5.120 -4.055 1.00 15.73 149 PHE A O 1
ATOM 667 N N . GLU A 1 98 ? 19.288 4.773 -6.085 1.00 16.46 150 GLU A N 1
ATOM 668 C CA . GLU A 1 98 ? 19.831 6.123 -6.206 1.00 17.12 150 GLU A CA 1
ATOM 669 C C . GLU A 1 98 ? 19.503 6.711 -7.573 1.00 17.66 150 GLU A C 1
ATOM 670 O O . GLU A 1 98 ? 19.402 5.984 -8.556 1.00 17.43 150 GLU A O 1
ATOM 676 N N . ASP A 1 99 ? 19.306 8.024 -7.624 1.00 18.39 151 ASP A N 1
ATOM 677 C CA . ASP A 1 99 ? 19.300 8.735 -8.903 1.00 19.30 151 ASP A CA 1
ATOM 678 C C . ASP A 1 99 ? 20.400 9.798 -8.878 1.00 20.13 151 ASP A C 1
ATOM 679 O O . ASP A 1 99 ? 21.290 9.739 -8.029 1.00 20.12 151 ASP A O 1
ATOM 684 N N . LYS A 1 100 ? 20.350 10.757 -9.798 1.00 20.98 152 LYS A N 1
ATOM 685 C CA . LYS A 1 100 ? 21.347 11.834 -9.834 1.00 21.92 152 LYS A CA 1
ATOM 686 C C . LYS A 1 100 ? 21.308 12.762 -8.610 1.00 21.96 152 LYS A C 1
ATOM 687 O O . LYS A 1 100 ? 22.328 13.358 -8.253 1.00 22.37 152 LYS A O 1
ATOM 693 N N . GLU A 1 101 ? 20.146 12.867 -7.966 1.00 22.07 153 GLU A N 1
ATOM 694 C CA . GLU A 1 101 ? 19.968 13.790 -6.836 1.00 21.85 153 GLU A CA 1
ATOM 695 C C . GLU A 1 101 ? 20.085 13.148 -5.452 1.00 21.20 153 GLU A C 1
ATOM 696 O O . GLU A 1 101 ? 20.699 13.727 -4.548 1.00 21.31 153 GLU A O 1
ATOM 702 N N . ASN A 1 102 ? 19.488 11.967 -5.290 1.00 20.17 154 ASN A N 1
ATOM 703 C CA . ASN A 1 102 ? 19.272 11.386 -3.963 1.00 19.29 154 ASN A CA 1
ATOM 704 C C . ASN A 1 102 ? 19.568 9.902 -3.842 1.00 18.68 154 ASN A C 1
ATOM 705 O O . ASN A 1 102 ? 19.581 9.171 -4.835 1.00 18.44 154 ASN A O 1
ATOM 710 N N . ILE A 1 103 ? 19.797 9.485 -2.598 1.00 17.88 155 ILE A N 1
ATOM 711 C CA . ILE A 1 103 ? 19.700 8.089 -2.186 1.00 17.17 155 ILE A CA 1
ATOM 712 C C . ILE A 1 103 ? 18.317 7.916 -1.557 1.00 16.65 155 ILE A C 1
ATOM 713 O O . ILE A 1 103 ? 17.882 8.759 -0.766 1.00 16.26 155 ILE A O 1
ATOM 718 N N . TYR A 1 104 ? 17.630 6.833 -1.922 1.00 16.00 156 TYR A N 1
ATOM 719 C CA . TYR A 1 104 ? 16.330 6.496 -1.343 1.00 15.30 156 TYR A CA 1
ATOM 720 C C . TYR A 1 104 ? 16.418 5.163 -0.613 1.00 15.00 156 TYR A C 1
ATOM 721 O O . TYR A 1 104 ? 16.840 4.168 -1.193 1.00 14.98 156 TYR A O 1
ATOM 730 N N . ILE A 1 105 ? 16.025 5.151 0.659 1.00 14.52 157 ILE A N 1
ATOM 731 C CA . ILE A 1 105 ? 15.938 3.911 1.437 1.00 14.40 157 ILE A CA 1
ATOM 732 C C . ILE A 1 105 ? 14.492 3.726 1.904 1.00 13.92 157 ILE A C 1
ATOM 733 O O . ILE A 1 105 ? 13.987 4.514 2.701 1.00 13.98 157 ILE A O 1
ATOM 738 N N . LEU A 1 106 ? 13.825 2.691 1.399 1.00 13.65 158 LEU A N 1
ATOM 739 C CA . LEU A 1 106 ? 12.417 2.469 1.724 1.00 13.20 158 LEU A CA 1
ATOM 740 C C . LEU A 1 106 ? 12.305 1.441 2.834 1.00 12.90 158 LEU A C 1
ATOM 741 O O . LEU A 1 106 ? 12.817 0.324 2.713 1.00 12.54 158 LEU A O 1
ATOM 746 N N . LEU A 1 107 ? 11.639 1.834 3.915 1.00 12.40 159 LEU A N 1
ATOM 747 C CA . LEU A 1 107 ? 11.549 1.009 5.118 1.00 12.06 159 LEU A CA 1
ATOM 748 C C . LEU A 1 107 ? 10.105 0.761 5.541 1.00 12.01 159 LEU A C 1
ATOM 749 O O . LEU A 1 107 ? 9.186 1.476 5.129 1.00 12.35 159 LEU A O 1
ATOM 754 N N . GLU A 1 108 ? 9.921 -0.267 6.363 1.00 11.63 160 GLU A N 1
ATOM 755 C CA . GLU A 1 108 ? 8.629 -0.588 6.949 1.00 11.80 160 GLU A CA 1
ATOM 756 C C . GLU A 1 108 ? 7.995 0.652 7.584 1.00 11.84 160 GLU A C 1
ATOM 757 O O . GLU A 1 108 ? 8.603 1.307 8.433 1.00 11.49 160 GLU A O 1
ATOM 763 N N . TYR A 1 109 ? 6.782 0.963 7.138 1.00 11.87 161 TYR A N 1
ATOM 764 C CA . TYR A 1 109 ? 6.017 2.111 7.609 1.00 12.36 161 TYR A CA 1
ATOM 765 C C . TYR A 1 109 ? 5.427 1.823 8.988 1.00 12.06 161 TYR A C 1
ATOM 766 O O . TYR A 1 109 ? 4.643 0.882 9.159 1.00 12.54 161 TYR A O 1
ATOM 775 N N . CYS A 1 110 ? 5.814 2.634 9.968 1.00 12.02 162 CYS A N 1
ATOM 776 C CA . CYS A 1 110 ? 5.389 2.446 11.354 1.00 11.92 162 CYS A CA 1
ATOM 777 C C . CYS A 1 110 ? 4.573 3.655 11.819 1.00 11.89 162 CYS A C 1
ATOM 778 O O . CYS A 1 110 ? 5.122 4.652 12.281 1.00 11.63 162 CYS A O 1
ATOM 781 N N . SER A 1 111 ? 3.253 3.547 11.688 1.00 11.87 163 SER A N 1
ATOM 782 C CA . SER A 1 111 ? 2.353 4.705 11.770 1.00 11.86 163 SER A CA 1
ATOM 783 C C . SER A 1 111 ? 2.238 5.354 13.155 1.00 12.14 163 SER A C 1
ATOM 784 O O . SER A 1 111 ? 1.723 6.466 13.276 1.00 12.20 163 SER A O 1
ATOM 787 N N . ARG A 1 112 ? 2.703 4.663 14.192 1.00 12.48 164 ARG A N 1
ATOM 788 C CA . ARG A 1 112 ? 2.561 5.163 15.561 1.00 13.02 164 ARG A CA 1
ATOM 789 C C . ARG A 1 112 ? 3.885 5.617 16.170 1.00 13.06 164 ARG A C 1
ATOM 790 O O . ARG A 1 112 ? 4.073 5.590 17.388 1.00 12.87 164 ARG A O 1
ATOM 798 N N . ARG A 1 113 ? 4.783 6.049 15.287 1.00 13.42 165 ARG A N 1
ATOM 799 C CA . ARG A 1 113 ? 6.029 6.728 15.644 1.00 14.02 165 ARG A CA 1
ATOM 800 C C . ARG A 1 113 ? 6.981 5.825 16.426 1.00 13.37 165 ARG A C 1
ATOM 801 O O . ARG A 1 113 ? 7.202 4.679 16.030 1.00 13.65 165 ARG A O 1
ATOM 809 N N . SER A 1 114 ? 7.536 6.333 17.522 1.00 12.73 166 SER A N 1
ATOM 810 C CA . SER A 1 114 ? 8.521 5.584 18.301 1.00 12.27 166 SER A CA 1
ATOM 811 C C . SER A 1 114 ? 8.173 5.590 19.780 1.00 12.30 166 SER A C 1
ATOM 812 O O . SER A 1 114 ? 7.331 6.370 20.228 1.00 12.15 166 SER A O 1
ATOM 815 N N . MET A 1 115 ? 8.839 4.725 20.536 1.00 12.44 167 MET A N 1
ATOM 816 C CA . MET A 1 115 ? 8.705 4.727 21.988 1.00 12.71 167 MET A CA 1
ATOM 817 C C . MET A 1 115 ? 9.149 6.047 22.622 1.00 12.48 167 MET A C 1
ATOM 818 O O . MET A 1 115 ? 8.734 6.362 23.735 1.00 12.39 167 MET A O 1
ATOM 823 N N . ALA A 1 116 ? 10.003 6.803 21.932 1.00 12.64 168 ALA A N 1
ATOM 824 C CA . ALA A 1 116 ? 10.417 8.127 22.425 1.00 12.78 168 ALA A CA 1
ATOM 825 C C . ALA A 1 116 ? 9.222 9.080 22.497 1.00 13.23 168 ALA A C 1
ATOM 826 O O . ALA A 1 116 ? 9.037 9.782 23.491 1.00 12.79 168 ALA A O 1
ATOM 828 N N . HIS A 1 117 ? 8.401 9.066 21.448 1.00 13.72 169 HIS A N 1
ATOM 829 C CA . HIS A 1 117 ? 7.193 9.888 21.389 1.00 14.44 169 HIS A CA 1
ATOM 830 C C . HIS A 1 117 ? 6.180 9.449 22.438 1.00 14.41 169 HIS A C 1
ATOM 831 O O . HIS A 1 117 ? 5.575 10.288 23.104 1.00 14.28 169 HIS A O 1
ATOM 838 N N . ILE A 1 118 ? 6.022 8.134 22.590 1.00 14.33 170 ILE A N 1
ATOM 839 C CA . ILE A 1 118 ? 5.111 7.569 23.583 1.00 14.23 170 ILE A CA 1
ATOM 840 C C . ILE A 1 118 ? 5.525 7.965 24.999 1.00 14.22 170 ILE A C 1
ATOM 841 O O . ILE A 1 118 ? 4.714 8.514 25.744 1.00 14.24 170 ILE A O 1
ATOM 846 N N . LEU A 1 119 ? 6.787 7.730 25.355 1.00 14.52 171 LEU A N 1
ATOM 847 C CA . LEU A 1 119 ? 7.277 8.093 26.687 1.00 14.90 171 LEU A CA 1
ATOM 848 C C . LEU A 1 119 ? 7.225 9.599 26.974 1.00 15.12 171 LEU A C 1
ATOM 849 O O . LEU A 1 119 ? 6.990 10.007 28.113 1.00 14.93 171 LEU A O 1
ATOM 854 N N . LYS A 1 120 ? 7.430 10.423 25.949 1.00 15.46 172 LYS A N 1
ATOM 855 C CA . LYS A 1 120 ? 7.274 11.872 26.106 1.00 15.71 172 LYS A CA 1
ATOM 856 C C . LYS A 1 120 ? 5.846 12.218 26.556 1.00 15.70 172 LYS A C 1
ATOM 857 O O . LYS A 1 120 ? 5.652 13.047 27.446 1.00 15.80 172 LYS A O 1
ATOM 863 N N . ALA A 1 121 ? 4.858 11.554 25.960 1.00 15.74 173 ALA A N 1
ATOM 864 C CA . ALA A 1 121 ? 3.454 11.773 26.303 1.00 15.79 173 ALA A CA 1
ATOM 865 C C . ALA A 1 121 ? 3.067 11.177 27.658 1.00 15.81 173 ALA A C 1
ATOM 866 O O . ALA A 1 121 ? 2.307 11.788 28.415 1.00 16.38 173 ALA A O 1
ATOM 868 N N . ARG A 1 122 ? 3.594 9.993 27.957 1.00 15.45 174 ARG A N 1
ATOM 869 C CA . ARG A 1 122 ? 3.184 9.229 29.139 1.00 15.24 174 ARG A CA 1
ATOM 870 C C . ARG A 1 122 ? 4.037 9.484 30.377 1.00 15.10 174 ARG A C 1
ATOM 871 O O . ARG A 1 122 ? 3.567 9.272 31.498 1.00 14.88 174 ARG A O 1
ATOM 879 N N . LYS A 1 123 ? 5.276 9.941 30.160 1.00 15.04 175 LYS A N 1
ATOM 880 C CA . LYS A 1 123 ? 6.305 10.130 31.204 1.00 15.13 175 LYS A CA 1
ATOM 881 C C . LYS A 1 123 ? 6.876 8.803 31.680 1.00 14.73 175 LYS A C 1
ATOM 882 O O . LYS A 1 123 ? 8.093 8.621 31.737 1.00 14.47 175 LYS A O 1
ATOM 888 N N . VAL A 1 124 ? 5.973 7.884 32.006 1.00 14.01 176 VAL A N 1
ATOM 889 C CA . VAL A 1 124 ? 6.286 6.635 32.675 1.00 13.72 176 VAL A CA 1
ATOM 890 C C . VAL A 1 124 ? 5.256 5.593 32.236 1.00 13.21 176 VAL A C 1
ATOM 891 O O . VAL A 1 124 ? 4.079 5.923 32.061 1.00 13.28 176 VAL A O 1
ATOM 895 N N . LEU A 1 125 ? 5.694 4.350 32.040 1.00 12.62 177 LEU A N 1
ATOM 896 C CA . LEU A 1 125 ? 4.780 3.275 31.636 1.00 12.10 177 LEU A CA 1
ATOM 897 C C . LEU A 1 125 ? 4.490 2.296 32.780 1.00 12.00 177 LEU A C 1
ATOM 898 O O . LEU A 1 125 ? 5.271 2.179 33.729 1.00 12.24 177 LEU A O 1
ATOM 903 N N . THR A 1 126 ? 3.366 1.591 32.670 1.00 11.51 178 THR A N 1
ATOM 904 C CA . THR A 1 126 ? 3.002 0.554 33.632 1.00 11.25 178 THR A CA 1
ATOM 905 C C . THR A 1 126 ? 3.862 -0.690 33.385 1.00 11.41 178 THR A C 1
ATOM 906 O O . THR A 1 126 ? 4.388 -0.878 32.280 1.00 10.90 178 THR A O 1
ATOM 910 N N . GLU A 1 127 ? 4.004 -1.534 34.406 1.00 11.81 179 GLU A N 1
ATOM 911 C CA . GLU A 1 127 ? 4.806 -2.758 34.282 1.00 12.20 179 GLU A CA 1
ATOM 912 C C . GLU A 1 127 ? 4.367 -3.704 33.145 1.00 11.98 179 GLU A C 1
ATOM 913 O O . GLU A 1 127 ? 5.224 -4.185 32.406 1.00 12.26 179 GLU A O 1
ATOM 919 N N . PRO A 1 128 ? 3.046 -3.974 32.996 1.00 11.87 180 PRO A N 1
ATOM 920 C CA . PRO A 1 128 ? 2.634 -4.849 31.881 1.00 11.61 180 PRO A CA 1
ATOM 921 C C . PRO A 1 128 ? 3.035 -4.317 30.501 1.00 11.28 180 PRO A C 1
ATOM 922 O O . PRO A 1 128 ? 3.377 -5.100 29.614 1.00 11.04 180 PRO A O 1
ATOM 926 N N . GLU A 1 129 ? 2.999 -2.997 30.336 1.00 11.01 181 GLU A N 1
ATOM 927 C CA . GLU A 1 129 ? 3.464 -2.347 29.109 1.00 11.17 181 GLU A CA 1
ATOM 928 C C . GLU A 1 129 ? 4.971 -2.487 28.913 1.00 11.21 181 GLU A C 1
ATOM 929 O O . GLU A 1 129 ? 5.438 -2.735 27.798 1.00 11.30 181 GLU A O 1
ATOM 935 N N . VAL A 1 130 ? 5.726 -2.305 29.995 1.00 11.30 182 VAL A N 1
ATOM 936 C CA . VAL A 1 130 ? 7.178 -2.462 29.958 1.00 11.48 182 VAL A CA 1
ATOM 937 C C . VAL A 1 130 ? 7.532 -3.891 29.515 1.00 11.49 182 VAL A C 1
ATOM 938 O O . VAL A 1 130 ? 8.389 -4.080 28.653 1.00 10.61 182 VAL A O 1
ATOM 942 N N . ARG A 1 131 ? 6.840 -4.888 30.069 1.00 11.91 183 ARG A N 1
ATOM 943 C CA . ARG A 1 131 ? 7.033 -6.274 29.625 1.00 12.39 183 ARG A CA 1
ATOM 944 C C . ARG A 1 131 ? 6.692 -6.433 28.142 1.00 12.43 183 ARG A C 1
ATOM 945 O O . ARG A 1 131 ? 7.480 -6.995 27.378 1.00 12.89 183 ARG A O 1
ATOM 953 N N . TYR A 1 132 ? 5.536 -5.904 27.741 1.00 12.29 184 TYR A N 1
ATOM 954 C CA . TYR A 1 132 ? 5.064 -5.978 26.357 1.00 12.24 184 TYR A CA 1
ATOM 955 C C . TYR A 1 132 ? 6.121 -5.490 25.364 1.00 11.90 184 TYR A C 1
ATOM 956 O O . TYR A 1 132 ? 6.490 -6.209 24.428 1.00 11.47 184 TYR A O 1
ATOM 965 N N . TYR A 1 133 ? 6.598 -4.269 25.585 1.00 11.36 185 TYR A N 1
ATOM 966 C CA . TYR A 1 133 ? 7.612 -3.659 24.735 1.00 11.45 185 TYR A CA 1
ATOM 967 C C . TYR A 1 133 ? 8.970 -4.369 24.829 1.00 11.48 185 TYR A C 1
ATOM 968 O O . TYR A 1 133 ? 9.579 -4.680 23.799 1.00 11.23 185 TYR A O 1
ATOM 977 N N . LEU A 1 134 ? 9.430 -4.642 26.053 1.00 11.60 186 LEU A N 1
ATOM 978 C CA . LEU A 1 134 ? 10.753 -5.255 26.253 1.00 11.83 186 LEU A CA 1
ATOM 979 C C . LEU A 1 134 ? 10.882 -6.639 25.618 1.00 11.64 186 LEU A C 1
ATOM 980 O O . LEU A 1 134 ? 11.905 -6.935 25.022 1.00 11.43 186 LEU A O 1
ATOM 985 N N . ARG A 1 135 ? 9.844 -7.468 25.735 1.00 11.72 187 ARG A N 1
ATOM 986 C CA . ARG A 1 135 ? 9.842 -8.791 25.100 1.00 11.97 187 ARG A CA 1
ATOM 987 C C . ARG A 1 135 ? 10.111 -8.665 23.605 1.00 11.47 187 ARG A C 1
ATOM 988 O O . ARG A 1 135 ? 10.909 -9.413 23.046 1.00 11.23 187 ARG A O 1
ATOM 996 N N . GLN A 1 136 ? 9.449 -7.700 22.973 1.00 10.90 188 GLN A N 1
ATOM 997 C CA . GLN A 1 136 ? 9.612 -7.454 21.545 1.00 10.81 188 GLN A CA 1
ATOM 998 C C . GLN A 1 136 ? 10.991 -6.917 21.177 1.00 10.55 188 GLN A C 1
ATOM 999 O O . GLN A 1 136 ? 11.541 -7.291 20.142 1.00 10.25 188 GLN A O 1
ATOM 1005 N N . ILE A 1 137 ? 11.543 -6.038 22.017 1.00 10.30 189 ILE A N 1
ATOM 1006 C CA . ILE A 1 137 ? 12.906 -5.546 21.808 1.00 10.02 189 ILE A CA 1
ATOM 1007 C C . ILE A 1 137 ? 13.884 -6.715 21.893 1.00 9.81 189 ILE A C 1
ATOM 1008 O O . ILE A 1 137 ? 14.738 -6.877 21.018 1.00 9.55 189 ILE A O 1
ATOM 1013 N N . VAL A 1 138 ? 13.737 -7.521 22.944 1.00 9.29 190 VAL A N 1
ATOM 1014 C CA . VAL A 1 138 ? 14.579 -8.701 23.143 1.00 9.23 190 VAL A CA 1
ATOM 1015 C C . VAL A 1 138 ? 14.454 -9.664 21.956 1.00 9.11 190 VAL A C 1
ATOM 1016 O O . VAL A 1 138 ? 15.460 -10.160 21.467 1.00 9.49 190 VAL A O 1
ATOM 1020 N N . SER A 1 139 ? 13.231 -9.894 21.479 1.00 9.16 191 SER A N 1
ATOM 1021 C CA . SER A 1 139 ? 13.017 -10.762 20.314 1.00 9.10 191 SER A CA 1
ATOM 1022 C C . SER A 1 139 ? 13.854 -10.320 19.105 1.00 9.36 191 SER A C 1
ATOM 1023 O O . SER A 1 139 ? 14.594 -11.124 18.527 1.00 8.88 191 SER A O 1
ATOM 1026 N N . GLY A 1 140 ? 13.745 -9.042 18.742 1.00 9.46 192 GLY A N 1
ATOM 1027 C CA . GLY A 1 140 ? 14.504 -8.485 17.615 1.00 10.24 192 GLY A CA 1
ATOM 1028 C C . GLY A 1 140 ? 16.008 -8.457 17.833 1.00 10.70 192 GLY A C 1
ATOM 1029 O O . GLY A 1 140 ? 16.776 -8.784 16.922 1.00 10.97 192 GLY A O 1
ATOM 1030 N N . LEU A 1 141 ? 16.430 -8.075 19.040 1.00 10.87 193 LEU A N 1
ATOM 1031 C CA . LEU A 1 141 ? 17.856 -8.006 19.383 1.00 11.25 193 LEU A CA 1
ATOM 1032 C C . LEU A 1 141 ? 18.515 -9.388 19.354 1.00 11.69 193 LEU A C 1
ATOM 1033 O O . LEU A 1 141 ? 19.653 -9.531 18.888 1.00 11.45 193 LEU A O 1
ATOM 1038 N N . LYS A 1 142 ? 17.792 -10.385 19.861 1.00 12.06 194 LYS A N 1
ATOM 1039 C CA . LYS A 1 142 ? 18.197 -11.792 19.777 1.00 12.82 194 LYS A CA 1
ATOM 1040 C C . LYS A 1 142 ? 18.527 -12.173 18.343 1.00 12.74 194 LYS A C 1
ATOM 1041 O O . LYS A 1 142 ? 19.608 -12.712 18.068 1.00 12.51 194 LYS A O 1
ATOM 1047 N N . TYR A 1 143 ? 17.589 -11.877 17.441 1.00 12.95 195 TYR A N 1
ATOM 1048 C CA . TYR A 1 143 ? 17.754 -12.120 16.009 1.00 13.21 195 TYR A CA 1
ATOM 1049 C C . TYR A 1 143 ? 19.029 -11.467 15.473 1.00 13.57 195 TYR A C 1
ATOM 1050 O O . TYR A 1 143 ? 19.792 -12.101 14.745 1.00 13.62 195 TYR A O 1
ATOM 1059 N N . LEU A 1 144 ? 19.248 -10.206 15.841 1.00 13.78 196 LEU A N 1
ATOM 1060 C CA . LEU A 1 144 ? 20.435 -9.455 15.425 1.00 14.17 196 LEU A CA 1
ATOM 1061 C C . LEU A 1 144 ? 21.725 -10.091 15.933 1.00 14.63 196 LEU A C 1
ATOM 1062 O O . LEU A 1 144 ? 22.650 -10.331 15.155 1.00 14.95 196 LEU A O 1
ATOM 1067 N N . HIS A 1 145 ? 21.766 -10.374 17.234 1.00 14.95 197 HIS A N 1
ATOM 1068 C CA . HIS A 1 145 ? 22.944 -10.960 17.882 1.00 15.56 197 HIS A CA 1
ATOM 1069 C C . HIS A 1 145 ? 23.319 -12.341 17.323 1.00 16.68 197 HIS A C 1
ATOM 1070 O O . HIS A 1 145 ? 24.496 -12.710 17.296 1.00 16.77 197 HIS A O 1
ATOM 1077 N N . GLU A 1 146 ? 22.324 -13.086 16.854 1.00 17.67 198 GLU A N 1
ATOM 1078 C CA . GLU A 1 146 ? 22.582 -14.372 16.203 1.00 18.99 198 GLU A CA 1
ATOM 1079 C C . GLU A 1 146 ? 23.069 -14.225 14.751 1.00 19.48 198 GLU A C 1
ATOM 1080 O O . GLU A 1 146 ? 23.681 -15.143 14.200 1.00 19.92 198 GLU A O 1
ATOM 1086 N N . GLN A 1 147 ? 22.807 -13.063 14.153 1.00 20.17 199 GLN A N 1
ATOM 1087 C CA . GLN A 1 147 ? 23.390 -12.671 12.861 1.00 20.89 199 GLN A CA 1
ATOM 1088 C C . GLN A 1 147 ? 24.804 -12.099 13.065 1.00 20.85 199 GLN A C 1
ATOM 1089 O O . GLN A 1 147 ? 25.460 -11.677 12.102 1.00 21.27 199 GLN A O 1
ATOM 1095 N N . GLU A 1 148 ? 25.257 -12.105 14.321 1.00 20.64 200 GLU A N 1
ATOM 1096 C CA . GLU A 1 148 ? 26.474 -11.413 14.776 1.00 20.38 200 GLU A CA 1
ATOM 1097 C C . GLU A 1 148 ? 26.536 -9.946 14.335 1.00 19.63 200 GLU A C 1
ATOM 1098 O O . GLU A 1 148 ? 27.580 -9.436 13.925 1.00 19.78 200 GLU A O 1
ATOM 1104 N N . ILE A 1 149 ? 25.389 -9.279 14.438 1.00 18.46 201 ILE A N 1
ATOM 1105 C CA . ILE A 1 149 ? 25.291 -7.845 14.219 1.00 17.51 201 ILE A CA 1
ATOM 1106 C C . ILE A 1 149 ? 24.990 -7.178 15.560 1.00 16.60 201 ILE A C 1
ATOM 1107 O O . ILE A 1 1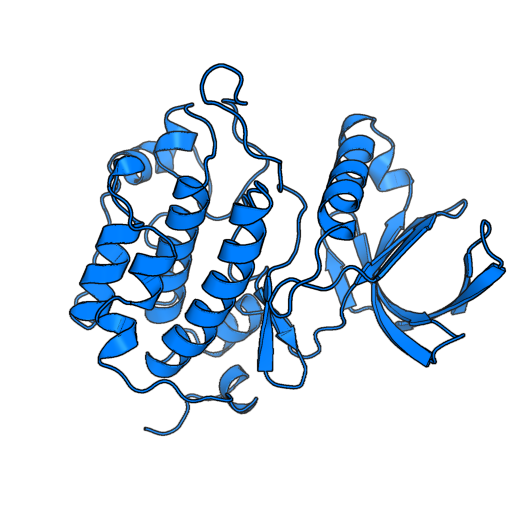49 ? 24.076 -7.587 16.275 1.00 16.78 201 ILE A O 1
ATOM 1112 N N . LEU A 1 150 ? 25.784 -6.172 15.905 1.00 15.60 202 LEU A N 1
ATOM 1113 C CA . LEU A 1 150 ? 25.554 -5.387 17.114 1.00 14.44 202 LEU A CA 1
ATOM 1114 C C . LEU A 1 150 ? 24.827 -4.113 16.708 1.00 13.73 202 LEU A C 1
ATOM 1115 O O . LEU A 1 150 ? 25.200 -3.482 15.716 1.00 13.25 202 LEU A O 1
ATOM 1120 N N . HIS A 1 151 ? 23.781 -3.747 17.450 1.00 12.95 203 HIS A N 1
ATOM 1121 C CA . HIS A 1 151 ? 23.001 -2.555 17.110 1.00 12.67 203 HIS A CA 1
ATOM 1122 C C . HIS A 1 151 ? 23.774 -1.271 17.395 1.00 12.44 203 HIS A C 1
ATOM 1123 O O . HIS A 1 151 ? 23.889 -0.400 16.530 1.00 12.07 203 HIS A O 1
ATOM 1130 N N . ARG A 1 152 ? 24.273 -1.161 18.624 1.00 12.68 204 ARG A N 1
ATOM 1131 C CA . ARG A 1 152 ? 25.163 -0.073 19.064 1.00 12.96 204 ARG A CA 1
ATOM 1132 C C . ARG A 1 152 ? 24.508 1.295 19.297 1.00 13.12 204 ARG A C 1
ATOM 1133 O O . ARG A 1 152 ? 25.194 2.252 19.656 1.00 13.46 204 ARG A O 1
ATOM 1141 N N . ASP A 1 153 ? 23.198 1.396 19.095 1.00 13.17 205 ASP A N 1
ATOM 1142 C CA . ASP A 1 153 ? 22.466 2.571 19.574 1.00 13.47 205 ASP A CA 1
ATOM 1143 C C . ASP A 1 153 ? 21.017 2.281 19.907 1.00 12.96 205 ASP A C 1
ATOM 1144 O O . ASP A 1 153 ? 20.096 2.923 19.383 1.00 12.93 205 ASP A O 1
ATOM 1149 N N . LEU A 1 154 ? 20.823 1.308 20.788 1.00 12.51 206 LEU A N 1
ATOM 1150 C CA . LEU A 1 154 ? 19.496 1.006 21.290 1.00 12.40 206 LEU A CA 1
ATOM 1151 C C . LEU A 1 154 ? 19.007 2.182 22.129 1.00 12.21 206 LEU A C 1
ATOM 1152 O O . LEU A 1 154 ? 19.694 2.639 23.041 1.00 12.69 206 LEU A O 1
ATOM 1157 N N . LYS A 1 155 ? 17.837 2.695 21.768 1.00 12.12 207 LYS A N 1
ATOM 1158 C CA . LYS A 1 155 ? 17.215 3.809 22.473 1.00 12.03 207 LYS A CA 1
ATOM 1159 C C . LYS A 1 155 ? 15.740 3.814 22.118 1.00 11.83 207 LYS A C 1
ATOM 1160 O O . LYS A 1 155 ? 15.336 3.210 21.124 1.00 11.25 207 LYS A O 1
ATOM 1166 N N . LEU A 1 156 ? 14.944 4.507 22.924 1.00 11.68 208 LEU A N 1
ATOM 1167 C CA . LEU A 1 156 ? 13.497 4.529 22.737 1.00 11.62 208 LEU A CA 1
ATOM 1168 C C . LEU A 1 156 ? 13.081 5.033 21.357 1.00 11.33 208 LEU A C 1
ATOM 1169 O O . LEU A 1 156 ? 12.150 4.491 20.753 1.00 10.78 208 LEU A O 1
ATOM 1174 N N . GLY A 1 157 ? 13.795 6.045 20.859 1.00 10.87 209 GLY A N 1
ATOM 1175 C CA . GLY A 1 157 ? 13.556 6.608 19.528 1.00 10.56 209 GLY A CA 1
ATOM 1176 C C . GLY A 1 157 ? 13.805 5.653 18.372 1.00 10.34 209 GLY A C 1
ATOM 1177 O O . GLY A 1 157 ? 13.352 5.899 17.252 1.00 10.27 209 GLY A O 1
ATOM 1178 N N . ASN A 1 158 ? 14.532 4.569 18.637 1.00 9.67 210 ASN A N 1
ATOM 1179 C CA . ASN A 1 158 ? 14.782 3.541 17.626 1.00 9.66 210 ASN A CA 1
ATOM 1180 C C . ASN A 1 158 ? 13.905 2.301 17.772 1.00 9.61 210 ASN A C 1
ATOM 1181 O O . ASN A 1 158 ? 14.148 1.283 17.117 1.00 9.60 210 ASN A O 1
ATOM 1186 N N . PHE A 1 159 ? 12.904 2.387 18.647 1.00 9.34 211 PHE A N 1
ATOM 1187 C CA . PHE A 1 159 ? 11.873 1.365 18.749 1.00 9.44 211 PHE A CA 1
ATOM 1188 C C . PHE A 1 159 ? 10.623 1.912 18.085 1.00 9.49 211 PHE A C 1
ATOM 1189 O O . PHE A 1 159 ? 9.891 2.725 18.654 1.00 9.65 211 PHE A O 1
ATOM 1197 N N . PHE A 1 160 ? 10.421 1.486 16.848 1.00 9.55 212 PHE A N 1
ATOM 1198 C CA . PHE A 1 160 ? 9.352 2.008 16.018 1.00 9.66 212 PHE A CA 1
ATOM 1199 C C . PHE A 1 160 ? 8.099 1.179 16.227 1.00 9.72 212 PHE A C 1
ATOM 1200 O O . PHE A 1 160 ? 8.176 -0.034 16.421 1.00 9.17 212 PHE A O 1
ATOM 1208 N N . ILE A 1 161 ? 6.948 1.849 16.220 1.00 9.67 213 ILE A N 1
ATOM 1209 C CA . ILE A 1 161 ? 5.669 1.211 16.540 1.00 9.95 213 ILE A CA 1
ATOM 1210 C C . ILE A 1 161 ? 4.687 1.334 15.373 1.00 10.10 213 ILE A C 1
ATOM 1211 O O . ILE A 1 161 ? 4.387 2.446 14.916 1.00 9.77 213 ILE A O 1
ATOM 1216 N N . ASN A 1 162 ? 4.187 0.193 14.900 1.00 10.29 214 ASN A N 1
ATOM 1217 C CA . ASN A 1 162 ? 3.240 0.186 13.778 1.00 10.57 214 ASN A CA 1
ATOM 1218 C C . ASN A 1 162 ? 1.769 0.411 14.177 1.00 10.77 214 ASN A C 1
ATOM 1219 O O . ASN A 1 162 ? 1.460 0.620 15.358 1.00 10.69 214 ASN A O 1
ATOM 1224 N N . GLU A 1 163 ? 0.878 0.361 13.186 1.00 11.06 215 GLU A N 1
ATOM 1225 C CA . GLU A 1 163 ? -0.563 0.590 13.384 1.00 11.46 215 GLU A CA 1
ATOM 1226 C C . GLU A 1 163 ? -1.170 -0.360 14.419 1.00 12.10 215 GLU A C 1
ATOM 1227 O O . GLU A 1 163 ? -2.008 0.050 15.227 1.00 11.81 215 GLU A O 1
ATOM 1233 N N . SER A 1 164 ? -0.705 -1.610 14.402 1.00 12.50 216 SER A N 1
ATOM 1234 C CA . SER A 1 164 ? -1.182 -2.666 15.296 1.00 13.34 216 SER A CA 1
ATOM 1235 C C . SER A 1 164 ? -0.400 -2.757 16.619 1.00 13.41 216 SER A C 1
ATOM 1236 O O . SER A 1 164 ? -0.426 -3.794 17.296 1.00 13.73 216 SER A O 1
ATOM 1239 N N . MET A 1 165 ? 0.285 -1.667 16.974 1.00 13.53 217 MET A N 1
ATOM 1240 C CA . MET A 1 165 ? 1.060 -1.544 18.221 1.00 13.89 217 MET A CA 1
ATOM 1241 C C . MET A 1 165 ? 2.202 -2.562 18.381 1.00 13.73 217 MET A C 1
ATOM 1242 O O . MET A 1 165 ? 2.600 -2.904 19.497 1.00 14.31 217 MET A O 1
ATOM 1247 N N . GLU A 1 166 ? 2.732 -3.018 17.251 1.00 13.47 218 GLU A N 1
ATOM 1248 C CA . GLU A 1 166 ? 3.884 -3.920 17.223 1.00 13.20 218 GLU A CA 1
ATOM 1249 C C . GLU A 1 166 ? 5.188 -3.125 17.109 1.00 12.64 218 GLU A C 1
ATOM 1250 O O . GLU A 1 166 ? 5.277 -2.149 16.351 1.00 12.44 218 GLU A O 1
ATOM 1256 N N . LEU A 1 167 ? 6.182 -3.541 17.889 1.00 11.88 219 LEU A N 1
ATOM 1257 C CA . LEU A 1 167 ? 7.476 -2.863 17.974 1.00 11.46 219 LEU A CA 1
ATOM 1258 C C . LEU A 1 167 ? 8.502 -3.457 17.015 1.00 11.54 219 LEU A C 1
ATOM 1259 O O . LEU A 1 167 ? 8.647 -4.678 16.914 1.00 10.62 219 LEU A O 1
ATOM 1264 N N . LYS A 1 168 ? 9.215 -2.572 16.324 1.00 11.77 220 LYS A N 1
ATOM 1265 C CA . LYS A 1 168 ? 10.308 -2.954 15.449 1.00 12.40 220 LYS A CA 1
ATOM 1266 C C . LYS A 1 168 ? 11.542 -2.134 15.807 1.00 12.50 220 LYS A C 1
ATOM 1267 O O . LYS A 1 168 ? 11.487 -0.899 15.837 1.00 12.44 220 LYS A O 1
ATOM 1273 N N . VAL A 1 169 ? 12.646 -2.827 16.078 1.00 12.42 221 VAL A N 1
ATOM 1274 C CA . VAL A 1 169 ? 13.935 -2.184 16.323 1.00 12.80 221 VAL A CA 1
ATOM 1275 C C . VAL A 1 169 ? 14.502 -1.685 14.996 1.00 13.11 221 VAL A C 1
ATOM 1276 O O . VAL A 1 169 ? 14.591 -2.441 14.025 1.00 13.25 221 VAL A O 1
ATOM 1280 N N . GLY A 1 170 ? 14.881 -0.417 14.936 1.00 13.37 222 GLY A N 1
ATOM 1281 C CA . GLY A 1 170 ? 15.445 0.117 13.735 1.00 13.98 222 GLY A CA 1
ATOM 1282 C C . GLY A 1 170 ? 16.573 1.103 13.908 1.00 14.77 222 GLY A C 1
ATOM 1283 O O . GLY A 1 170 ? 17.192 1.135 14.904 1.00 14.14 222 GLY A O 1
ATOM 1284 N N . ASP A 1 171 ? 16.822 1.856 12.863 1.00 15.55 223 ASP A N 1
ATOM 1285 C CA . ASP A 1 171 ? 17.999 2.677 12.698 1.00 16.81 223 ASP A CA 1
ATOM 1286 C C . ASP A 1 171 ? 19.418 2.107 12.876 1.00 17.39 223 ASP A C 1
ATOM 1287 O O . ASP A 1 171 ? 20.064 2.300 13.819 1.00 17.81 223 ASP A O 1
ATOM 1292 N N . PHE A 1 172 ? 19.884 1.467 11.839 1.00 18.13 224 PHE A N 1
ATOM 1293 C CA . PHE A 1 172 ? 21.138 0.724 11.882 1.00 18.51 224 PHE A CA 1
ATOM 1294 C C . PHE A 1 172 ? 22.304 1.583 11.403 1.00 19.08 224 PHE A C 1
ATOM 1295 O O . PHE A 1 172 ? 23.058 1.184 10.516 1.00 19.20 224 PHE A O 1
ATOM 1303 N N . GLY A 1 173 ? 22.445 2.764 11.997 1.00 19.59 225 GLY A N 1
ATOM 1304 C CA . GLY A 1 173 ? 23.394 3.750 11.515 1.00 20.28 225 GLY A CA 1
ATOM 1305 C C . GLY A 1 173 ? 24.679 3.760 12.319 1.00 20.80 225 GLY A C 1
ATOM 1306 O O . GLY A 1 173 ? 25.653 4.413 11.944 1.00 20.96 225 GLY A O 1
ATOM 1307 N N . LEU A 1 174 ? 24.682 3.031 13.430 1.00 21.06 226 LEU A N 1
ATOM 1308 C CA . LEU A 1 174 ? 25.912 2.752 14.161 1.00 21.48 226 LEU A CA 1
ATOM 1309 C C . LEU A 1 174 ? 26.164 1.252 14.265 1.00 21.52 226 LEU A C 1
ATOM 1310 O O . LEU A 1 174 ? 27.077 0.812 14.964 1.00 21.42 226 LEU A O 1
ATOM 1315 N N . ALA A 1 175 ? 25.348 0.470 13.565 1.00 21.67 227 ALA A N 1
ATOM 1316 C CA . ALA A 1 175 ? 25.425 -0.985 13.644 1.00 21.94 227 ALA A CA 1
ATOM 1317 C C . ALA A 1 175 ? 26.686 -1.512 12.982 1.00 22.30 227 ALA A C 1
ATOM 1318 O O . ALA A 1 175 ? 27.148 -0.973 11.974 1.00 21.88 227 ALA A O 1
ATOM 1320 N N . ALA A 1 176 ? 27.239 -2.568 13.567 1.00 22.91 228 ALA A N 1
ATOM 1321 C CA . ALA A 1 176 ? 28.428 -3.211 13.034 1.00 23.81 228 ALA A CA 1
ATOM 1322 C C . ALA A 1 176 ? 28.400 -4.700 13.328 1.00 24.69 228 ALA A C 1
ATOM 1323 O O . ALA A 1 176 ? 27.713 -5.151 14.250 1.00 24.33 228 ALA A O 1
ATOM 1325 N N . ARG A 1 177 ? 29.143 -5.461 12.530 1.00 26.03 229 ARG A N 1
ATOM 1326 C CA . ARG A 1 177 ? 29.333 -6.879 12.788 1.00 27.68 229 ARG A CA 1
ATOM 1327 C C . ARG A 1 177 ? 30.221 -7.031 14.015 1.00 28.71 229 ARG A C 1
ATOM 1328 O O . ARG A 1 177 ? 31.060 -6.167 14.294 1.00 28.63 229 ARG A O 1
ATOM 1336 N N . LEU A 1 178 ? 30.018 -8.117 14.756 1.00 30.20 230 LEU A N 1
ATOM 1337 C CA . LEU A 1 178 ? 30.804 -8.388 15.955 1.00 31.75 230 LEU A CA 1
ATOM 1338 C C . LEU A 1 178 ? 32.273 -8.630 15.608 1.00 32.82 230 LEU A C 1
ATOM 1339 O O . LEU A 1 178 ? 32.590 -9.254 14.592 1.00 32.85 230 LEU A O 1
ATOM 1344 N N . GLU A 1 179 ? 33.156 -8.113 16.460 1.00 34.33 231 GLU A N 1
ATOM 1345 C CA . GLU A 1 179 ? 34.598 -8.275 16.307 1.00 35.82 231 GLU A CA 1
ATOM 1346 C C . GLU A 1 179 ? 35.200 -8.922 17.553 1.00 36.75 231 GLU A C 1
ATOM 1347 O O . GLU A 1 179 ? 34.780 -8.612 18.673 1.00 36.76 231 GLU A O 1
ATOM 1353 N N . PRO A 1 180 ? 36.179 -9.832 17.365 1.00 37.70 232 PRO A N 1
ATOM 1354 C CA . PRO A 1 180 ? 36.951 -10.347 18.498 1.00 38.45 232 PRO A CA 1
ATOM 1355 C C . PRO A 1 180 ? 37.741 -9.217 19.160 1.00 39.20 232 PRO A C 1
ATOM 1356 O O . PRO A 1 180 ? 38.191 -8.295 18.471 1.00 39.25 232 PRO A O 1
ATOM 1360 N N . LEU A 1 181 ? 37.903 -9.297 20.481 1.00 40.10 233 LEU A N 1
ATOM 1361 C CA . LEU A 1 181 ? 38.560 -8.249 21.277 1.00 41.01 233 LEU A CA 1
ATOM 1362 C C . LEU A 1 181 ? 39.958 -7.876 20.766 1.00 41.64 233 LEU A C 1
ATOM 1363 O O . LEU A 1 181 ? 40.385 -6.725 20.892 1.00 41.77 233 LEU A O 1
ATOM 1368 N N . GLU A 1 182 ? 40.647 -8.852 20.177 1.00 42.41 234 GLU A N 1
ATOM 1369 C CA . GLU A 1 182 ? 42.026 -8.689 19.700 1.00 43.11 234 GLU A CA 1
ATOM 1370 C C . GLU A 1 182 ? 42.180 -7.769 18.480 1.00 43.41 234 GLU A C 1
ATOM 1371 O O . GLU A 1 182 ? 43.253 -7.198 18.267 1.00 43.54 234 GLU A O 1
ATOM 1377 N N . HIS A 1 183 ? 41.113 -7.626 17.693 1.00 43.79 235 HIS A N 1
ATOM 1378 C CA . HIS A 1 183 ? 41.140 -6.782 16.489 1.00 44.14 235 HIS A CA 1
ATOM 1379 C C . HIS A 1 183 ? 40.078 -5.677 16.530 1.00 44.18 235 HIS A C 1
ATOM 1380 O O . HIS A 1 183 ? 40.012 -4.829 15.631 1.00 44.30 235 HIS A O 1
ATOM 1387 N N . ARG A 1 184 ? 39.270 -5.692 17.590 1.00 44.16 236 ARG A N 1
ATOM 1388 C CA . ARG A 1 184 ? 38.114 -4.807 17.760 1.00 44.13 236 ARG A CA 1
ATOM 1389 C C . ARG A 1 184 ? 38.454 -3.314 17.719 1.00 43.95 236 ARG A C 1
ATOM 1390 O O . ARG A 1 184 ? 39.551 -2.906 18.111 1.00 44.03 236 ARG A O 1
ATOM 1398 N N . ARG A 1 185 ? 37.502 -2.514 17.233 1.00 43.65 237 ARG A N 1
ATOM 1399 C CA . ARG A 1 185 ? 37.558 -1.055 17.344 1.00 43.35 237 ARG A CA 1
ATOM 1400 C C . ARG A 1 185 ? 37.458 -0.668 18.819 1.00 42.94 237 ARG A C 1
ATOM 1401 O O . ARG A 1 185 ? 36.572 -1.147 19.531 1.00 42.95 237 ARG A O 1
ATOM 1409 N N . ARG A 1 186 ? 38.366 0.194 19.272 1.00 42.36 238 ARG A N 1
ATOM 1410 C CA . ARG A 1 186 ? 38.409 0.585 20.682 1.00 41.81 238 ARG A CA 1
ATOM 1411 C C . ARG A 1 186 ? 37.929 2.017 20.911 1.00 41.25 238 ARG A C 1
ATOM 1412 O O . ARG A 1 186 ? 37.713 2.427 22.051 1.00 41.23 238 ARG A O 1
ATOM 1420 N N . THR A 1 187 ? 37.758 2.767 19.824 1.00 40.49 239 THR A N 1
ATOM 1421 C CA . THR A 1 187 ? 37.254 4.141 19.887 1.00 39.73 239 THR A CA 1
ATOM 1422 C C . THR A 1 187 ? 35.720 4.169 19.890 1.00 39.08 239 THR A C 1
ATOM 1423 O O . THR A 1 187 ? 35.075 3.284 19.319 1.00 39.09 239 THR A O 1
ATOM 1427 N N . ILE A 1 188 ? 35.144 5.154 20.579 1.00 38.11 240 ILE A N 1
ATOM 1428 C CA . ILE A 1 188 ? 33.718 5.407 20.535 1.00 37.24 240 ILE A CA 1
ATOM 1429 C C . ILE A 1 188 ? 33.121 5.572 19.153 1.00 36.49 240 ILE A C 1
ATOM 1430 O O . ILE A 1 188 ? 33.510 6.393 18.429 1.00 36.42 240 ILE A O 1
ATOM 1435 N N . CYS A 1 189 ? 32.152 4.742 18.827 1.00 35.62 241 CYS A N 1
ATOM 1436 C CA . CYS A 1 189 ? 31.489 4.809 17.546 1.00 34.69 241 CYS A CA 1
ATOM 1437 C C . CYS A 1 189 ? 30.255 5.684 17.704 1.00 33.64 241 CYS A C 1
ATOM 1438 O O . CYS A 1 189 ? 29.465 5.486 18.570 1.00 33.60 241 CYS A O 1
ATOM 1441 N N . GLY A 1 190 ? 30.164 6.672 16.864 1.00 32.42 242 GLY A N 1
ATOM 1442 C CA . GLY A 1 190 ? 29.176 7.689 16.928 1.00 30.79 242 GLY A CA 1
ATOM 1443 C C . GLY A 1 190 ? 28.949 8.286 18.264 1.00 29.65 242 GLY A C 1
ATOM 1444 O O . GLY A 1 190 ? 29.796 8.353 19.089 1.00 29.69 242 GLY A O 1
ATOM 1445 N N . THR A 1 191 ? 27.736 8.711 18.448 1.00 28.37 243 THR A N 1
ATOM 1446 C CA . THR A 1 191 ? 27.341 9.231 19.750 1.00 27.11 243 THR A CA 1
ATOM 1447 C C . THR A 1 191 ? 26.041 8.567 20.229 1.00 25.88 243 THR A C 1
ATOM 1448 O O . THR A 1 191 ? 24.953 9.139 20.116 1.00 25.72 243 THR A O 1
ATOM 1452 N N . PRO A 1 192 ? 26.160 7.337 20.768 1.00 24.72 244 PRO A N 1
ATOM 1453 C CA . PRO A 1 192 ? 24.995 6.576 21.204 1.00 23.88 244 PRO A CA 1
ATOM 1454 C C . PRO A 1 192 ? 24.317 7.228 22.394 1.00 22.92 244 PRO A C 1
ATOM 1455 O O . PRO A 1 192 ? 24.877 8.134 23.022 1.00 22.49 244 PRO A O 1
ATOM 1459 N N . ASN A 1 193 ? 23.113 6.761 22.693 1.00 21.93 245 ASN A N 1
ATOM 1460 C CA . ASN A 1 193 ? 22.372 7.262 23.825 1.00 21.25 245 ASN A CA 1
ATOM 1461 C C . ASN A 1 193 ? 22.986 6.798 25.151 1.00 20.40 245 ASN A C 1
ATOM 1462 O O . ASN A 1 193 ? 23.018 7.558 26.113 1.00 19.94 245 ASN A O 1
ATOM 1467 N N . TYR A 1 194 ? 23.494 5.561 25.185 1.00 19.42 246 TYR A N 1
ATOM 1468 C CA . TYR A 1 194 ? 23.966 4.945 26.438 1.00 18.61 246 TYR A CA 1
ATOM 1469 C C . TYR A 1 194 ? 25.364 4.307 26.379 1.00 18.67 246 TYR A C 1
ATOM 1470 O O . TYR A 1 194 ? 25.474 3.109 26.086 1.00 19.31 246 TYR A O 1
ATOM 1479 N N . LEU A 1 195 ? 26.409 5.090 26.674 1.00 18.28 247 LEU A N 1
ATOM 1480 C CA . LEU A 1 195 ? 27.792 4.578 26.856 1.00 17.82 247 LEU A CA 1
ATOM 1481 C C . LEU A 1 195 ? 27.653 3.413 27.933 1.00 17.42 247 LEU A C 1
ATOM 1482 O O . LEU A 1 195 ? 27.474 3.760 29.112 1.00 17.74 247 LEU A O 1
ATOM 1487 N N . SER A 1 196 ? 27.975 2.053 27.504 1.00 16.84 248 SER A N 1
ATOM 1488 C CA . SER A 1 196 ? 28.775 1.255 28.554 1.00 16.08 248 SER A CA 1
ATOM 1489 C C . SER A 1 196 ? 30.154 1.559 29.164 1.00 15.52 248 SER A C 1
ATOM 1490 O O . SER A 1 196 ? 31.002 2.185 28.544 1.00 15.25 248 SER A O 1
ATOM 1493 N N . PRO A 1 197 ? 30.365 1.024 30.395 1.00 15.31 249 PRO A N 1
ATOM 1494 C CA . PRO A 1 197 ? 31.638 0.969 31.105 1.00 15.25 249 PRO A CA 1
ATOM 1495 C C . PRO A 1 197 ? 32.761 0.423 30.229 1.00 15.23 249 PRO A C 1
ATOM 1496 O O . PRO A 1 197 ? 33.800 1.071 30.116 1.00 15.22 249 PRO A O 1
ATOM 1500 N N . GLU A 1 198 ? 32.547 -0.737 29.604 1.00 14.98 250 GLU A N 1
ATOM 1501 C CA . GLU A 1 198 ? 33.582 -1.346 28.757 1.00 15.16 250 GLU A CA 1
ATOM 1502 C C . GLU A 1 198 ? 33.975 -0.448 27.571 1.00 15.53 250 GLU A C 1
ATOM 1503 O O . GLU A 1 198 ? 35.160 -0.328 27.263 1.00 15.63 250 GLU A O 1
ATOM 1509 N N . VAL A 1 199 ? 32.994 0.197 26.932 1.00 15.48 251 VAL A N 1
ATOM 1510 C CA . VAL A 1 199 ? 33.277 1.141 25.837 1.00 15.97 251 VAL A CA 1
ATOM 1511 C C . VAL A 1 199 ? 34.071 2.349 26.347 1.00 16.52 251 VAL A C 1
ATOM 1512 O O . VAL A 1 199 ? 35.007 2.808 25.689 1.00 16.30 251 VAL A O 1
ATOM 1516 N N . LEU A 1 200 ? 33.714 2.831 27.534 1.00 17.31 252 LEU A N 1
ATOM 1517 C CA . LEU A 1 200 ? 34.444 3.925 28.174 1.00 18.29 252 LEU A CA 1
ATOM 1518 C C . LEU A 1 200 ? 35.824 3.499 28.687 1.00 18.73 252 LEU A C 1
ATOM 1519 O O . LEU A 1 200 ? 36.689 4.345 28.924 1.00 19.11 252 LEU A O 1
ATOM 1524 N N . ASN A 1 201 ? 36.017 2.193 28.862 1.00 19.33 253 ASN A N 1
ATOM 1525 C CA . ASN A 1 201 ? 37.320 1.635 29.238 1.00 19.79 253 ASN A CA 1
ATOM 1526 C C . ASN A 1 201 ? 38.138 1.222 28.013 1.00 20.48 253 ASN A C 1
ATOM 1527 O O . ASN A 1 201 ? 39.136 0.502 28.131 1.00 20.63 253 ASN A O 1
ATOM 1532 N N . LYS A 1 202 ? 37.691 1.688 26.845 1.00 21.20 254 LYS A N 1
ATOM 1533 C CA . LYS A 1 202 ? 38.341 1.450 25.551 1.00 22.00 254 LYS A CA 1
ATOM 1534 C C . LYS A 1 202 ? 38.459 -0.041 25.201 1.00 22.15 254 LYS A C 1
ATOM 1535 O O . LYS A 1 202 ? 39.442 -0.474 24.593 1.00 22.16 254 LYS A O 1
ATOM 1541 N N . GLN A 1 203 ? 37.440 -0.810 25.590 1.00 22.27 255 GLN A N 1
ATOM 1542 C CA . GLN A 1 203 ? 37.380 -2.248 25.315 1.00 22.47 255 GLN A CA 1
ATOM 1543 C C . GLN A 1 203 ? 36.514 -2.538 24.094 1.00 22.08 255 GLN A C 1
ATOM 1544 O O . GLN A 1 203 ? 36.391 -3.687 23.664 1.00 22.26 255 GLN A O 1
ATOM 1550 N N . GLY A 1 204 ? 35.912 -1.492 23.540 1.00 21.61 256 GLY A N 1
ATOM 1551 C CA . GLY A 1 204 ? 35.016 -1.641 22.404 1.00 20.79 256 GLY A CA 1
ATOM 1552 C C . GLY A 1 204 ? 33.636 -2.128 22.802 1.00 20.14 256 GLY A C 1
ATOM 1553 O O . GLY A 1 204 ? 33.382 -2.437 23.971 1.00 20.14 256 GLY A O 1
ATOM 1554 N N . HIS A 1 205 ? 32.754 -2.200 21.809 1.00 19.34 257 HIS A N 1
ATOM 1555 C CA . HIS A 1 205 ? 31.338 -2.507 21.996 1.00 18.56 257 HIS A CA 1
ATOM 1556 C C . HIS A 1 205 ? 31.053 -3.964 21.631 1.00 17.93 257 HIS A C 1
ATOM 1557 O O . HIS A 1 205 ? 31.220 -4.357 20.479 1.00 18.19 257 HIS A O 1
ATOM 1564 N N . GLY A 1 206 ? 30.635 -4.759 22.613 1.00 17.23 258 GLY A N 1
ATOM 1565 C CA . GLY A 1 206 ? 30.221 -6.147 22.373 1.00 16.01 258 GLY A CA 1
ATOM 1566 C C . GLY A 1 206 ? 28.721 -6.309 22.526 1.00 15.44 258 GLY A C 1
ATOM 1567 O O . GLY A 1 206 ? 28.004 -5.322 22.732 1.00 14.97 258 GLY A O 1
ATOM 1568 N N . ALA A 1 207 ? 28.237 -7.548 22.427 1.00 14.46 259 ALA A N 1
ATOM 1569 C CA . ALA A 1 207 ? 26.811 -7.829 22.643 1.00 14.00 259 ALA A CA 1
ATOM 1570 C C . ALA A 1 207 ? 26.343 -7.347 24.018 1.00 13.70 259 ALA A C 1
ATOM 1571 O O . ALA A 1 207 ? 25.234 -6.825 24.155 1.00 13.44 259 ALA A O 1
ATOM 1573 N N . GLU A 1 208 ? 27.205 -7.501 25.025 1.00 13.59 260 GLU A N 1
ATOM 1574 C CA . GLU A 1 208 ? 26.904 -7.070 26.398 1.00 13.39 260 GLU A CA 1
ATOM 1575 C C . GLU A 1 208 ? 26.692 -5.555 26.500 1.00 13.34 260 GLU A C 1
ATOM 1576 O O . GLU A 1 208 ? 26.000 -5.074 27.407 1.00 12.95 260 GLU A O 1
ATOM 1582 N N . SER A 1 209 ? 27.301 -4.812 25.578 1.00 13.21 261 SER A N 1
ATOM 1583 C CA . SER A 1 209 ? 27.111 -3.366 25.492 1.00 13.20 261 SER A CA 1
ATOM 1584 C C . SER A 1 209 ? 25.705 -2.996 25.001 1.00 12.91 261 SER A C 1
ATOM 1585 O O . SER A 1 209 ? 25.165 -1.962 25.398 1.00 12.35 261 SER A O 1
ATOM 1588 N N . ASP A 1 210 ? 25.123 -3.836 24.139 1.00 12.62 262 ASP A N 1
ATOM 1589 C CA . ASP A 1 210 ? 23.702 -3.711 23.769 1.00 12.53 262 ASP A CA 1
ATOM 1590 C C . ASP A 1 210 ? 22.818 -4.039 24.972 1.00 12.57 262 ASP A C 1
ATOM 1591 O O . ASP A 1 210 ? 21.769 -3.422 25.175 1.00 12.32 262 ASP A O 1
ATOM 1596 N N . ILE A 1 211 ? 23.248 -5.011 25.774 1.00 12.68 263 ILE A N 1
ATOM 1597 C CA . ILE A 1 211 ? 22.505 -5.385 26.978 1.00 13.06 263 ILE A CA 1
ATOM 1598 C C . ILE A 1 211 ? 22.490 -4.227 27.981 1.00 13.04 263 ILE A C 1
ATOM 1599 O O . ILE A 1 211 ? 21.449 -3.977 28.613 1.00 12.84 263 ILE A O 1
ATOM 1604 N N . TRP A 1 212 ? 23.626 -3.521 28.109 1.00 13.40 264 TRP A N 1
ATOM 1605 C CA . TRP A 1 212 ? 23.714 -2.295 28.938 1.00 13.70 264 TRP A CA 1
ATOM 1606 C C . TRP A 1 212 ? 22.363 -1.580 28.842 1.00 13.86 264 TRP A C 1
ATOM 1607 O O . TRP A 1 212 ? 21.866 -1.060 29.831 1.00 14.19 264 TRP A O 1
ATOM 1618 N N . ALA A 1 213 ? 21.772 -1.450 27.660 1.00 14.20 265 ALA A N 1
ATOM 1619 C CA . ALA A 1 213 ? 21.708 -0.242 26.879 1.00 13.38 265 ALA A CA 1
ATOM 1620 C C . ALA A 1 213 ? 20.200 -0.512 27.035 1.00 12.91 265 ALA A C 1
ATOM 1621 O O . ALA A 1 213 ? 19.393 0.367 27.326 1.00 12.54 265 ALA A O 1
ATOM 1623 N N . LEU A 1 214 ? 19.879 -1.809 26.938 1.00 12.53 266 LEU A N 1
ATOM 1624 C CA . LEU A 1 214 ? 18.586 -2.386 27.303 1.00 12.13 266 LEU A CA 1
ATOM 1625 C C . LEU A 1 214 ? 18.245 -2.175 28.783 1.00 11.32 266 LEU A C 1
ATOM 1626 O O . LEU A 1 214 ? 17.094 -1.908 29.120 1.00 10.78 266 LEU A O 1
ATOM 1631 N N . GLY A 1 215 ? 19.238 -2.311 29.664 1.00 10.61 267 GLY A N 1
ATOM 1632 C CA . GLY A 1 215 ? 19.058 -1.976 31.081 1.00 10.56 267 GLY A CA 1
ATOM 1633 C C . GLY A 1 215 ? 18.688 -0.508 31.259 1.00 10.45 267 GLY A C 1
ATOM 1634 O O . GLY A 1 215 ? 17.775 -0.170 32.020 1.00 10.20 267 GLY A O 1
ATOM 1635 N N . CYS A 1 216 ? 19.395 0.365 30.545 1.00 10.46 268 CYS A N 1
ATOM 1636 C CA . CYS A 1 216 ? 19.095 1.796 30.558 1.00 10.72 268 CYS A CA 1
ATOM 1637 C C . CYS A 1 216 ? 17.680 2.080 30.038 1.00 10.51 268 CYS A C 1
ATOM 1638 O O . CYS A 1 216 ? 16.940 2.873 30.631 1.00 10.07 268 CYS A O 1
ATOM 1641 N N . VAL A 1 217 ? 17.316 1.415 28.939 1.00 10.79 269 VAL A N 1
ATOM 1642 C CA . VAL A 1 217 ? 15.968 1.481 28.362 1.00 10.85 269 VAL A CA 1
ATOM 1643 C C . VAL A 1 217 ? 14.882 1.108 29.388 1.00 10.81 269 VAL A C 1
ATOM 1644 O O . VAL A 1 217 ? 13.880 1.815 29.533 1.00 10.26 269 VAL A O 1
ATOM 1648 N N . MET A 1 218 ? 15.085 0.004 30.103 1.00 10.68 270 MET A N 1
ATOM 1649 C CA . MET A 1 218 ? 14.073 -0.487 31.039 1.00 10.83 270 MET A CA 1
ATOM 1650 C C . MET A 1 218 ? 13.863 0.487 32.196 1.00 11.09 270 MET A C 1
ATOM 1651 O O . MET A 1 218 ? 12.725 0.785 32.576 1.00 11.00 270 MET A O 1
ATOM 1656 N N . TYR A 1 219 ? 14.977 0.970 32.738 1.00 11.45 271 TYR A N 1
ATOM 1657 C CA . TYR A 1 219 ? 15.002 1.993 33.774 1.00 11.90 271 TYR A CA 1
ATOM 1658 C C . TYR A 1 219 ? 14.195 3.217 33.333 1.00 11.78 271 TYR A C 1
ATOM 1659 O O . TYR A 1 219 ? 13.299 3.670 34.052 1.00 11.85 271 TYR A O 1
ATOM 1668 N N . THR A 1 220 ? 14.504 3.718 32.137 1.00 11.87 272 THR A N 1
ATOM 1669 C CA . THR A 1 220 ? 13.840 4.890 31.572 1.00 12.05 272 THR A CA 1
ATOM 1670 C C . THR A 1 220 ? 12.335 4.673 31.359 1.00 12.22 272 THR A C 1
ATOM 1671 O O . THR A 1 220 ? 11.540 5.571 31.637 1.00 11.98 272 THR A O 1
ATOM 1675 N N . MET A 1 221 ? 11.948 3.486 30.883 1.00 12.60 273 MET A N 1
ATOM 1676 C CA . MET A 1 221 ? 10.526 3.160 30.681 1.00 13.21 273 MET A CA 1
ATOM 1677 C C . MET A 1 221 ? 9.729 3.257 31.984 1.00 13.48 273 MET A C 1
ATOM 1678 O O . MET A 1 221 ? 8.598 3.754 32.004 1.00 13.56 273 MET A O 1
ATOM 1683 N N . LEU A 1 222 ? 10.340 2.786 33.066 1.00 13.81 274 LEU A N 1
ATOM 1684 C CA . LEU A 1 222 ? 9.698 2.721 34.373 1.00 13.90 274 LEU A CA 1
ATOM 1685 C C . LEU A 1 222 ? 9.797 4.010 35.183 1.00 14.30 274 LEU A C 1
ATOM 1686 O O . LEU A 1 222 ? 8.908 4.300 35.986 1.00 14.34 274 LEU A O 1
ATOM 1691 N N . LEU A 1 223 ? 10.862 4.780 34.966 1.00 14.60 275 LEU A N 1
ATOM 1692 C CA . LEU A 1 223 ? 11.138 5.974 35.776 1.00 15.01 275 LEU A CA 1
ATOM 1693 C C . LEU A 1 223 ? 11.062 7.304 35.030 1.00 15.28 275 LEU A C 1
ATOM 1694 O O . LEU A 1 223 ? 10.897 8.353 35.653 1.00 15.58 275 LEU A O 1
ATOM 1699 N N . GLY A 1 224 ? 11.184 7.263 33.706 1.00 15.36 276 GLY A N 1
ATOM 1700 C CA . GLY A 1 224 ? 11.062 8.468 32.885 1.00 15.66 276 GLY A CA 1
ATOM 1701 C C . GLY A 1 224 ? 12.341 9.265 32.690 1.00 15.76 276 GLY A C 1
ATOM 1702 O O . GLY A 1 224 ? 12.328 10.313 32.040 1.00 15.89 276 GLY A O 1
ATOM 1703 N N . ARG A 1 225 ? 13.439 8.769 33.258 1.00 15.83 277 ARG A N 1
ATOM 1704 C CA . ARG A 1 225 ? 14.758 9.392 33.137 1.00 16.01 277 ARG A CA 1
ATOM 1705 C C . ARG A 1 225 ? 15.818 8.288 33.163 1.00 15.54 277 ARG A C 1
ATOM 1706 O O . ARG A 1 225 ? 15.586 7.235 33.746 1.00 15.07 277 ARG A O 1
ATOM 1714 N N . PRO A 1 226 ? 16.987 8.528 32.545 1.00 15.35 278 PRO A N 1
ATOM 1715 C CA . PRO A 1 226 ? 18.006 7.477 32.491 1.00 15.11 278 PRO A CA 1
ATOM 1716 C C . PRO A 1 226 ? 18.769 7.327 33.817 1.00 14.78 278 PRO A C 1
ATOM 1717 O O . PRO A 1 226 ? 18.800 8.276 34.609 1.00 14.55 278 PRO A O 1
ATOM 1721 N N . PRO A 1 227 ? 19.380 6.144 34.060 1.00 14.22 279 PRO A N 1
ATOM 1722 C CA . PRO A 1 227 ? 20.153 5.925 35.297 1.00 13.95 279 PRO A CA 1
ATOM 1723 C C . PRO A 1 227 ? 21.454 6.733 35.362 1.00 13.80 279 PRO A C 1
ATOM 1724 O O . PRO A 1 227 ? 21.926 7.064 36.455 1.00 13.39 279 PRO A O 1
ATOM 1728 N N . PHE A 1 228 ? 22.018 7.036 34.197 1.00 13.64 280 PHE A N 1
ATOM 1729 C CA . PHE A 1 228 ? 23.209 7.868 34.087 1.00 13.55 280 PHE A CA 1
ATOM 1730 C C . PHE A 1 228 ? 22.939 9.003 33.117 1.00 13.20 280 PHE A C 1
ATOM 1731 O O . PHE A 1 228 ? 22.081 8.890 32.236 1.00 12.81 280 PHE A O 1
ATOM 1739 N N . GLU A 1 229 ? 23.680 10.095 33.275 1.00 12.70 281 GLU A N 1
ATOM 1740 C CA . GLU A 1 229 ? 23.608 11.192 32.320 1.00 12.91 281 GLU A CA 1
ATOM 1741 C C . GLU A 1 229 ? 23.904 10.722 30.905 1.00 12.99 281 GLU A C 1
ATOM 1742 O O . GLU A 1 229 ? 24.742 9.835 30.682 1.00 12.89 281 GLU A O 1
ATOM 1748 N N . THR A 1 230 ? 23.192 11.317 29.958 1.00 13.30 282 THR A N 1
ATOM 1749 C CA . THR A 1 230 ? 23.280 10.932 28.553 1.00 13.76 282 THR A CA 1
ATOM 1750 C C . THR A 1 230 ? 23.874 12.053 27.694 1.00 14.31 282 THR A C 1
ATOM 1751 O O . THR A 1 230 ? 23.706 12.076 26.470 1.00 14.50 282 THR A O 1
ATOM 1755 N N . THR A 1 231 ? 24.580 12.974 28.342 1.00 14.81 283 THR A N 1
ATOM 1756 C CA . THR A 1 231 ? 25.257 14.064 27.640 1.00 15.20 283 THR A CA 1
ATOM 1757 C C . THR A 1 231 ? 26.515 13.597 26.898 1.00 16.18 283 THR A C 1
ATOM 1758 O O . THR A 1 231 ? 27.014 14.297 26.010 1.00 16.07 283 THR A O 1
ATOM 1762 N N . ASN A 1 232 ? 27.026 12.425 27.283 1.00 17.00 284 ASN A N 1
ATOM 1763 C CA . ASN A 1 232 ? 28.249 11.851 26.706 1.00 17.85 284 ASN A CA 1
ATOM 1764 C C . ASN A 1 232 ? 29.488 12.740 26.909 1.00 18.42 284 ASN A C 1
ATOM 1765 O O . ASN A 1 232 ? 30.504 12.579 26.225 1.00 18.73 284 ASN A O 1
ATOM 1770 N N . LEU A 1 233 ? 29.382 13.670 27.861 1.00 18.96 285 LEU A N 1
ATOM 1771 C CA . LEU A 1 233 ? 30.485 14.538 28.281 1.00 19.67 285 LEU A CA 1
ATOM 1772 C C . LEU A 1 233 ? 31.500 13.726 29.082 1.00 19.79 285 LEU A C 1
ATOM 1773 O O . LEU A 1 233 ? 31.127 12.781 29.764 1.00 19.84 285 LEU A O 1
ATOM 1778 N N . LYS A 1 234 ? 32.777 14.096 29.018 1.00 20.21 286 LYS A N 1
ATOM 1779 C CA . LYS A 1 234 ? 33.816 13.347 29.738 1.00 20.57 286 LYS A CA 1
ATOM 1780 C C . LYS A 1 234 ? 33.624 13.357 31.257 1.00 20.37 286 LYS A C 1
ATOM 1781 O O . LYS A 1 234 ? 34.055 12.435 31.951 1.00 20.61 286 LYS A O 1
ATOM 1787 N N . GLU A 1 235 ? 32.946 14.389 31.755 1.00 20.14 287 GLU A N 1
ATOM 1788 C CA . GLU A 1 235 ? 32.627 14.530 33.178 1.00 19.77 287 GLU A CA 1
ATOM 1789 C C . GLU A 1 235 ? 31.689 13.443 33.726 1.00 19.62 287 GLU A C 1
ATOM 1790 O O . GLU A 1 235 ? 31.604 13.255 34.939 1.00 19.32 287 GLU A O 1
ATOM 1796 N N . THR A 1 236 ? 30.982 12.752 32.829 1.00 19.50 288 THR A N 1
ATOM 1797 C CA . THR A 1 236 ? 30.030 11.681 33.195 1.00 19.43 288 THR A CA 1
ATOM 1798 C C . THR A 1 236 ? 30.676 10.302 33.242 1.00 19.46 288 THR A C 1
ATOM 1799 O O . THR A 1 236 ? 30.068 9.358 33.745 1.00 19.21 288 THR A O 1
ATOM 1803 N N . TYR A 1 237 ? 31.894 10.199 32.716 1.00 19.49 289 TYR A N 1
ATOM 1804 C CA . TYR A 1 237 ? 32.547 8.906 32.477 1.00 19.87 289 TYR A CA 1
ATOM 1805 C C . TYR A 1 237 ? 32.771 8.084 33.743 1.00 19.97 289 TYR A C 1
ATOM 1806 O O . TYR A 1 237 ? 32.521 6.877 33.748 1.00 19.66 289 TYR A O 1
ATOM 1815 N N . ARG A 1 238 ? 33.223 8.738 34.812 1.00 20.33 290 ARG A N 1
ATOM 1816 C CA . ARG A 1 238 ? 33.492 8.047 36.076 1.00 20.67 290 ARG A CA 1
ATOM 1817 C C . ARG A 1 238 ? 32.239 7.390 36.664 1.00 20.38 290 ARG A C 1
ATOM 1818 O O . ARG A 1 238 ? 32.292 6.241 37.096 1.00 20.11 290 ARG A O 1
ATOM 1826 N N . SER A 1 239 ? 31.115 8.107 36.661 1.00 20.31 291 SER A N 1
ATOM 1827 C CA . SER A 1 239 ? 29.857 7.569 37.189 1.00 20.42 291 SER A CA 1
ATOM 1828 C C . SER A 1 239 ? 29.423 6.294 36.455 1.00 20.41 291 SER A C 1
ATOM 1829 O O . SER A 1 239 ? 28.946 5.345 37.076 1.00 20.39 291 SER A O 1
ATOM 1832 N N . ILE A 1 240 ? 29.592 6.287 35.135 1.00 20.55 292 ILE A N 1
ATOM 1833 C CA . ILE A 1 240 ? 29.203 5.148 34.301 1.00 20.79 292 ILE A CA 1
ATOM 1834 C C . ILE A 1 240 ? 30.123 3.946 34.550 1.00 21.38 292 ILE A C 1
ATOM 1835 O O . ILE A 1 240 ? 29.677 2.806 34.642 1.00 21.32 292 ILE A O 1
ATOM 1840 N N . ARG A 1 241 ? 31.412 4.221 34.677 1.00 22.08 293 ARG A N 1
ATOM 1841 C CA . ARG A 1 241 ? 32.415 3.176 34.742 1.00 22.92 293 ARG A CA 1
ATOM 1842 C C . ARG A 1 241 ? 32.640 2.449 36.131 1.00 23.20 293 ARG A C 1
ATOM 1843 O O . ARG A 1 241 ? 32.527 1.206 36.130 1.00 23.19 293 ARG A O 1
ATOM 1851 N N . GLU A 1 242 ? 32.583 3.239 37.302 1.00 23.70 294 GLU A N 1
ATOM 1852 C CA . GLU A 1 242 ? 31.756 2.767 38.484 1.00 24.22 294 GLU A CA 1
ATOM 1853 C C . GLU A 1 242 ? 30.357 2.130 38.382 1.00 24.20 294 GLU A C 1
ATOM 1854 O O . GLU A 1 242 ? 30.040 1.309 39.261 1.00 23.85 294 GLU A O 1
ATOM 1860 N N . ALA A 1 243 ? 29.544 2.465 37.384 1.00 24.28 295 ALA A N 1
ATOM 1861 C CA . ALA A 1 243 ? 28.173 1.916 37.318 1.00 24.76 295 ALA A CA 1
ATOM 1862 C C . ALA A 1 243 ? 27.404 2.057 38.645 1.00 25.16 295 ALA A C 1
ATOM 1863 O O . ALA A 1 243 ? 26.671 1.155 39.053 1.00 25.07 295 ALA A O 1
ATOM 1865 N N . ARG A 1 244 ? 27.596 3.191 39.315 1.00 25.80 296 ARG A N 1
ATOM 1866 C CA . ARG A 1 244 ? 26.849 3.529 40.525 1.00 26.56 296 ARG A CA 1
ATOM 1867 C C . ARG A 1 244 ? 25.750 4.518 40.133 1.00 26.42 296 ARG A C 1
ATOM 1868 O O . ARG A 1 244 ? 26.001 5.493 39.421 1.00 26.58 296 ARG A O 1
ATOM 1876 N N . TYR A 1 245 ? 24.531 4.241 40.583 1.00 26.46 297 TYR A N 1
ATOM 1877 C CA . TYR A 1 245 ? 23.360 5.031 40.220 1.00 26.27 297 TYR A CA 1
ATOM 1878 C C . TYR A 1 245 ? 22.305 4.973 41.316 1.00 26.41 297 TYR A C 1
ATOM 1879 O O . TYR A 1 245 ? 22.402 4.165 42.241 1.00 26.51 297 TYR A O 1
ATOM 1888 N N . THR A 1 246 ? 21.294 5.800 41.200 1.00 26.41 298 THR A N 1
ATOM 1889 C CA . THR A 1 246 ? 20.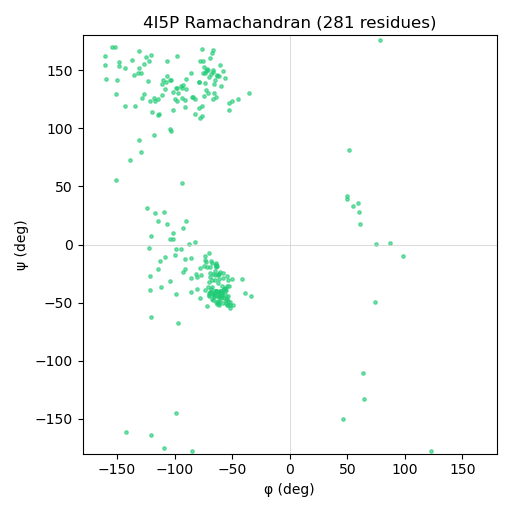178 5.776 42.103 1.00 26.50 298 THR A CA 1
ATOM 1890 C C . THR A 1 246 ? 19.199 4.716 41.711 1.00 25.96 298 THR A C 1
ATOM 1891 O O . THR A 1 246 ? 18.750 4.709 40.612 1.00 25.97 298 THR A O 1
ATOM 1895 N N . MET A 1 247 ? 18.893 3.842 42.636 1.00 25.52 299 MET A N 1
ATOM 1896 C CA . MET A 1 247 ? 17.825 2.860 42.448 1.00 25.08 299 MET A CA 1
ATOM 1897 C C . MET A 1 247 ? 16.602 3.314 43.224 1.00 24.23 299 MET A C 1
ATOM 1898 O O . MET A 1 247 ? 16.517 3.088 44.435 1.00 24.04 299 MET A O 1
ATOM 1903 N N . PRO A 1 248 ? 15.650 3.965 42.532 1.00 23.61 300 PRO A N 1
ATOM 1904 C CA . PRO A 1 248 ? 14.509 4.551 43.222 1.00 22.88 300 PRO A CA 1
ATOM 1905 C C . PRO A 1 248 ? 13.651 3.498 43.908 1.00 22.19 300 PRO A C 1
ATOM 1906 O O . PRO A 1 248 ? 13.514 2.373 43.408 1.00 21.80 300 PRO A O 1
ATOM 1910 N N . SER A 1 249 ? 13.094 3.871 45.057 1.00 21.37 301 SER A N 1
ATOM 1911 C CA . SER A 1 249 ? 12.283 2.966 45.863 1.00 20.76 301 SER A CA 1
ATOM 1912 C C . SER A 1 249 ? 10.955 2.636 45.190 1.00 20.17 301 SER A C 1
ATOM 1913 O O . SER A 1 249 ? 10.326 1.635 45.530 1.00 20.12 301 SER A O 1
ATOM 1916 N N . SER A 1 250 ? 10.546 3.473 44.234 1.00 19.44 302 SER A N 1
ATOM 1917 C CA . SER A 1 250 ? 9.273 3.304 43.523 1.00 18.87 302 SER A CA 1
ATOM 1918 C C . SER A 1 250 ? 9.240 2.027 42.676 1.00 18.58 302 SER A C 1
ATOM 1919 O O . SER A 1 250 ? 8.169 1.510 42.370 1.00 18.45 302 SER A O 1
ATOM 1922 N N . LEU A 1 251 ? 10.418 1.529 42.311 1.00 18.33 303 LEU A N 1
ATOM 1923 C CA . LEU A 1 251 ? 10.543 0.275 41.570 1.00 18.14 303 LEU A CA 1
ATOM 1924 C C . LEU A 1 251 ? 10.085 -0.920 42.395 1.00 17.67 303 LEU A C 1
ATOM 1925 O O . LEU A 1 251 ? 10.382 -1.006 43.586 1.00 17.50 303 LEU A O 1
ATOM 1930 N N . LEU A 1 252 ? 9.359 -1.839 41.764 1.00 17.18 304 LEU A N 1
ATOM 1931 C CA . LEU A 1 252 ? 9.029 -3.102 42.418 1.00 16.80 304 LEU A CA 1
ATOM 1932 C C . LEU A 1 252 ? 10.277 -3.993 42.444 1.00 16.40 304 LEU A C 1
ATOM 1933 O O . LEU A 1 252 ? 11.162 -3.854 41.594 1.00 15.99 304 LEU A O 1
ATOM 1938 N N . ALA A 1 253 ? 10.352 -4.888 43.427 1.00 16.03 305 ALA A N 1
ATOM 1939 C CA . ALA A 1 253 ? 11.565 -5.690 43.646 1.00 15.78 305 ALA A CA 1
ATOM 1940 C C . ALA A 1 253 ? 12.086 -6.427 42.399 1.00 15.45 305 ALA A C 1
ATOM 1941 O O . ALA A 1 253 ? 13.278 -6.337 42.097 1.00 15.44 305 ALA A O 1
ATOM 1943 N N . PRO A 1 254 ? 11.210 -7.159 41.676 1.00 15.10 306 PRO A N 1
ATOM 1944 C CA . PRO A 1 254 ? 11.710 -7.848 40.476 1.00 14.70 306 PRO A CA 1
ATOM 1945 C C . PRO A 1 254 ? 12.282 -6.912 39.400 1.00 14.38 306 PRO A C 1
ATOM 1946 O O . PRO A 1 254 ? 13.301 -7.238 38.783 1.00 13.71 306 PRO A O 1
ATOM 1950 N N . ALA A 1 255 ? 11.638 -5.765 39.182 1.00 14.22 307 ALA A N 1
ATOM 1951 C CA . ALA A 1 255 ? 12.141 -4.767 38.233 1.00 14.13 307 ALA A CA 1
ATOM 1952 C C . ALA A 1 255 ? 13.519 -4.278 38.670 1.00 14.10 307 ALA A C 1
ATOM 1953 O O . ALA A 1 255 ? 14.442 -4.187 37.864 1.00 13.83 307 ALA A O 1
ATOM 1955 N N . LYS A 1 256 ? 13.647 -4.000 39.963 1.00 14.37 308 LYS A N 1
ATOM 1956 C CA . LYS A 1 256 ? 14.905 -3.598 40.579 1.00 14.59 308 LYS A CA 1
ATOM 1957 C C . LYS A 1 256 ? 16.000 -4.633 40.297 1.00 14.44 308 LYS A C 1
ATOM 1958 O O . LYS A 1 256 ? 17.092 -4.281 39.844 1.00 14.03 308 LYS A O 1
ATOM 1964 N N . HIS A 1 257 ? 15.692 -5.904 40.550 1.00 14.16 309 HIS A N 1
ATOM 1965 C CA . HIS A 1 257 ? 16.660 -6.993 40.383 1.00 14.14 309 HIS A CA 1
ATOM 1966 C C . HIS A 1 257 ? 17.098 -7.172 38.924 1.00 13.68 309 HIS A C 1
ATOM 1967 O O . HIS A 1 257 ? 18.277 -7.423 38.651 1.00 13.70 309 HIS A O 1
ATOM 1974 N N . LEU A 1 258 ? 16.158 -7.039 37.991 1.00 13.04 310 LEU A N 1
ATOM 1975 C CA . LEU A 1 258 ? 16.489 -7.178 36.574 1.00 12.53 310 LEU A CA 1
ATOM 1976 C C . LEU A 1 258 ? 17.329 -6.007 36.065 1.00 12.35 310 LEU A C 1
ATOM 1977 O O . LEU A 1 258 ? 18.315 -6.225 35.351 1.00 11.11 310 LEU A O 1
ATOM 1982 N N . ILE A 1 259 ? 16.953 -4.780 36.443 1.00 12.15 311 ILE A N 1
ATOM 1983 C CA . ILE A 1 259 ? 17.762 -3.592 36.108 1.00 12.28 311 ILE A CA 1
ATOM 1984 C C . ILE A 1 259 ? 19.249 -3.975 36.259 1.00 12.47 311 ILE A C 1
ATOM 1985 O O . ILE A 1 259 ? 20.081 -3.540 35.477 1.00 12.11 311 ILE A O 1
ATOM 1990 N N . ALA A 1 260 ? 19.638 -4.721 37.288 1.00 13.38 312 ALA A N 1
ATOM 1991 C CA . ALA A 1 260 ? 20.462 -4.250 38.370 1.00 13.42 312 ALA A CA 1
ATOM 1992 C C . ALA A 1 260 ? 21.502 -5.200 37.753 1.00 13.27 312 ALA A C 1
ATOM 1993 O O . ALA A 1 260 ? 22.691 -4.910 37.659 1.00 13.30 312 ALA A O 1
ATOM 1995 N N . SER A 1 261 ? 20.981 -6.327 37.251 1.00 13.12 313 SER A N 1
ATOM 1996 C CA . SER A 1 261 ? 21.758 -7.329 36.521 1.00 13.34 313 SER A CA 1
ATOM 1997 C C . SER A 1 261 ? 22.205 -6.837 35.138 1.00 13.01 313 SER A C 1
ATOM 1998 O O . SER A 1 261 ? 23.348 -7.058 34.748 1.00 12.74 313 SER A O 1
ATOM 2001 N N . MET A 1 262 ? 21.313 -6.175 34.400 1.00 13.07 314 MET A N 1
ATOM 2002 C CA . MET A 1 262 ? 21.669 -5.659 33.067 1.00 13.30 314 MET A CA 1
ATOM 2003 C C . MET A 1 262 ? 22.718 -4.534 33.110 1.00 13.30 314 MET A C 1
ATOM 2004 O O . MET A 1 262 ? 23.411 -4.301 32.139 1.00 12.85 314 MET A O 1
ATOM 2009 N N . LEU A 1 263 ? 22.762 -3.845 34.227 1.00 13.75 315 LEU A N 1
ATOM 2010 C CA . LEU A 1 263 ? 23.682 -2.742 34.444 1.00 14.23 315 LEU A CA 1
ATOM 2011 C C . LEU A 1 263 ? 24.842 -3.106 35.401 1.00 14.90 315 LEU A C 1
ATOM 2012 O O . LEU A 1 263 ? 25.463 -2.255 35.944 1.00 15.00 315 LEU A O 1
ATOM 2017 N N . SER A 1 264 ? 25.053 -4.395 35.599 1.00 15.45 316 SER A N 1
ATOM 2018 C CA . SER A 1 264 ? 26.340 -4.932 35.994 1.00 15.79 316 SER A CA 1
ATOM 2019 C C . SER A 1 264 ? 27.521 -4.217 35.386 1.00 15.88 316 SER A C 1
ATOM 2020 O O . SER A 1 264 ? 27.617 -4.051 34.269 1.00 15.71 316 SER A O 1
ATOM 2023 N N . LYS A 1 265 ? 28.456 -3.858 36.227 1.00 16.01 317 LYS A N 1
ATOM 2024 C CA . LYS A 1 265 ? 29.667 -3.133 35.847 1.00 16.53 317 LYS A CA 1
ATOM 2025 C C . LYS A 1 265 ? 30.533 -3.957 34.888 1.00 16.73 317 LYS A C 1
ATOM 2026 O O . LYS A 1 265 ? 30.918 -3.467 33.830 1.00 16.65 317 LYS A O 1
ATOM 2032 N N . ASN A 1 266 ? 30.821 -5.202 35.269 1.00 17.01 318 ASN A N 1
ATOM 2033 C CA . ASN A 1 266 ? 31.554 -6.145 34.422 1.00 17.28 318 ASN A CA 1
ATOM 2034 C C . ASN A 1 266 ? 30.583 -6.716 33.381 1.00 16.87 318 ASN A C 1
ATOM 2035 O O . ASN A 1 266 ? 29.595 -7.351 33.752 1.00 16.54 318 ASN A O 1
ATOM 2040 N N . PRO A 1 267 ? 30.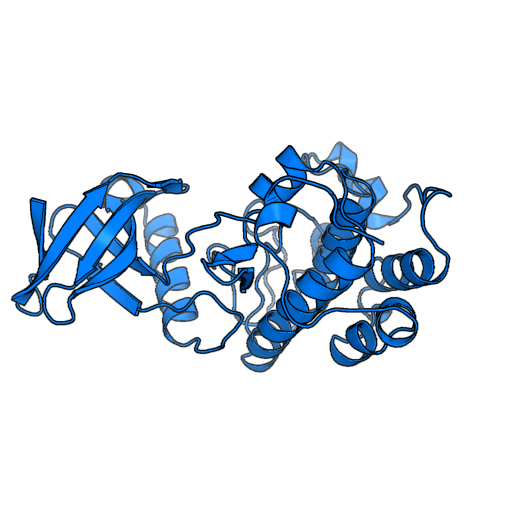846 -6.472 32.077 1.00 16.62 319 PRO A N 1
ATOM 2041 C CA . PRO A 1 267 ? 29.977 -7.011 31.020 1.00 16.65 319 PRO A CA 1
ATOM 2042 C C . PRO A 1 267 ? 29.739 -8.525 31.119 1.00 16.73 319 PRO A C 1
ATOM 2043 O O . PRO A 1 267 ? 28.633 -8.982 30.830 1.00 16.55 319 PRO A O 1
ATOM 2047 N N . GLU A 1 268 ? 30.754 -9.280 31.547 1.00 16.96 320 GLU A N 1
ATOM 2048 C CA . GLU A 1 268 ? 30.622 -10.735 31.769 1.00 17.54 320 GLU A CA 1
ATOM 2049 C C . GLU A 1 268 ? 29.525 -11.126 32.784 1.00 16.89 320 GLU A C 1
ATOM 2050 O O . GLU A 1 268 ? 28.986 -12.229 32.706 1.00 16.53 320 GLU A O 1
ATOM 2056 N N . ASP A 1 269 ? 29.181 -10.214 33.698 1.00 16.28 321 ASP A N 1
ATOM 2057 C CA . ASP A 1 269 ? 28.190 -10.492 34.753 1.00 15.80 321 ASP A CA 1
ATOM 2058 C C . ASP A 1 269 ? 26.733 -10.261 34.337 1.00 15.28 321 ASP A C 1
ATOM 2059 O O . ASP A 1 269 ? 25.805 -10.646 35.053 1.00 14.99 321 ASP A O 1
ATOM 2064 N N . ARG A 1 270 ? 26.542 -9.625 33.186 1.00 14.94 322 ARG A N 1
ATOM 2065 C CA . ARG A 1 270 ? 25.205 -9.328 32.671 1.00 14.38 322 ARG A CA 1
ATOM 2066 C C . ARG A 1 270 ? 24.511 -10.587 32.138 1.00 14.28 322 ARG A C 1
ATOM 2067 O O . ARG A 1 270 ? 25.176 -11.490 31.624 1.00 14.22 322 ARG A O 1
ATOM 2075 N N . PRO A 1 271 ? 23.170 -10.654 32.265 1.00 14.11 323 PRO A N 1
ATOM 2076 C CA . PRO A 1 271 ? 22.437 -11.837 31.800 1.00 14.09 323 PRO A CA 1
ATOM 2077 C C . PRO A 1 271 ? 22.427 -11.976 30.278 1.00 13.98 323 PRO A C 1
ATOM 2078 O O . PRO A 1 271 ? 22.661 -11.000 29.556 1.00 14.22 323 PRO A O 1
ATOM 2082 N N . SER A 1 272 ? 22.155 -13.187 29.801 1.00 13.70 324 SER A N 1
ATOM 2083 C CA . SER A 1 272 ? 21.913 -13.410 28.380 1.00 13.49 324 SER A CA 1
ATOM 2084 C C . SER A 1 272 ? 20.505 -12.925 28.049 1.00 13.44 324 SER A C 1
ATOM 2085 O O . SER A 1 272 ? 19.710 -12.643 28.950 1.00 13.02 324 SER A O 1
ATOM 2088 N N . LEU A 1 273 ? 20.197 -12.835 26.759 1.00 13.69 325 LEU A N 1
ATOM 2089 C CA . LEU A 1 273 ? 18.868 -12.410 26.326 1.00 13.93 325 LEU A CA 1
ATOM 2090 C C . LEU A 1 273 ? 17.791 -13.404 26.751 1.00 14.02 325 LEU A C 1
ATOM 2091 O O . LEU A 1 273 ? 16.712 -12.997 27.182 1.00 13.77 325 LEU A O 1
ATOM 2096 N N . ASP A 1 274 ? 18.106 -14.696 26.659 1.00 14.35 326 ASP A N 1
ATOM 2097 C CA . ASP A 1 274 ? 17.211 -15.754 27.148 1.00 15.08 326 ASP A CA 1
ATOM 2098 C C . ASP A 1 274 ? 16.947 -15.670 28.649 1.00 15.11 326 ASP A C 1
ATOM 2099 O O . ASP A 1 274 ? 15.815 -15.887 29.081 1.00 15.27 326 ASP A O 1
ATOM 2104 N N . ASP A 1 275 ? 17.990 -15.365 29.429 1.00 15.46 327 ASP A N 1
ATOM 2105 C CA . ASP A 1 275 ? 17.850 -15.106 30.868 1.00 15.66 327 ASP A CA 1
ATOM 2106 C C . ASP A 1 275 ? 16.900 -13.932 31.122 1.00 15.46 327 ASP A C 1
ATOM 2107 O O . ASP A 1 275 ? 16.039 -14.003 32.002 1.00 15.27 327 ASP A O 1
ATOM 2112 N N . ILE A 1 276 ? 17.070 -12.857 30.350 1.00 15.35 328 ILE A N 1
ATOM 2113 C CA . ILE A 1 276 ? 16.327 -11.611 30.572 1.00 15.47 328 ILE A CA 1
ATOM 2114 C C . ILE A 1 276 ? 14.805 -11.798 30.507 1.00 15.67 328 ILE A C 1
ATOM 2115 O O . ILE A 1 276 ? 14.099 -11.379 31.424 1.00 15.50 328 ILE A O 1
ATOM 2120 N N . ILE A 1 277 ? 14.314 -12.443 29.448 1.00 15.89 329 ILE A N 1
ATOM 2121 C CA . ILE A 1 277 ? 12.869 -12.684 29.284 1.00 16.49 329 ILE A CA 1
ATOM 2122 C C . ILE A 1 277 ? 12.309 -13.773 30.207 1.00 16.40 329 ILE A C 1
ATOM 2123 O O . ILE A 1 277 ? 11.095 -13.951 30.288 1.00 16.38 329 ILE A O 1
ATOM 2128 N N . ARG A 1 278 ? 13.195 -14.497 30.885 1.00 16.28 330 ARG A N 1
ATOM 2129 C CA . ARG A 1 278 ? 12.785 -15.528 31.839 1.00 16.24 330 ARG A CA 1
ATOM 2130 C C . ARG A 1 278 ? 12.951 -15.082 33.290 1.00 16.54 330 ARG A C 1
ATOM 2131 O O . ARG A 1 278 ? 12.727 -15.865 34.221 1.00 16.44 330 ARG A O 1
ATOM 2139 N N . HIS A 1 279 ? 13.335 -13.819 33.473 1.00 16.46 331 HIS A N 1
ATOM 2140 C CA . HIS A 1 279 ? 13.458 -13.224 34.800 1.00 16.74 331 HIS A CA 1
ATOM 2141 C C . HIS A 1 279 ? 12.085 -13.115 35.461 1.00 16.85 331 HIS A C 1
ATOM 2142 O O . HIS A 1 279 ? 11.072 -12.969 34.773 1.00 16.66 331 HIS A O 1
ATOM 2149 N N . ASP A 1 280 ? 12.056 -13.186 36.792 1.00 17.04 332 ASP A N 1
ATOM 2150 C CA . ASP A 1 280 ? 10.813 -13.022 37.557 1.00 17.75 332 ASP A CA 1
ATOM 2151 C C . ASP A 1 280 ? 10.001 -11.776 37.185 1.00 17.84 332 ASP A C 1
ATOM 2152 O O . ASP A 1 280 ? 8.777 -11.782 37.297 1.00 17.71 332 ASP A O 1
ATOM 2157 N N . PHE A 1 281 ? 10.681 -10.719 36.740 1.00 18.23 333 PHE A N 1
ATOM 2158 C CA . PHE A 1 281 ? 9.999 -9.507 36.278 1.00 18.55 333 PHE A CA 1
ATOM 2159 C C . PHE A 1 281 ? 8.993 -9.822 35.167 1.00 19.06 333 PHE A C 1
ATOM 2160 O O . PHE A 1 281 ? 7.903 -9.247 35.132 1.00 19.06 333 PHE A O 1
ATOM 2168 N N . PHE A 1 282 ? 9.367 -10.738 34.274 1.00 19.72 334 PHE A N 1
ATOM 2169 C CA . PHE A 1 282 ? 8.507 -11.150 33.169 1.00 20.59 334 PHE A CA 1
ATOM 2170 C C . PHE A 1 282 ? 7.541 -12.265 33.547 1.00 21.36 334 PHE A C 1
ATOM 2171 O O . PHE A 1 282 ? 6.378 -12.240 33.153 1.00 21.69 334 PHE A O 1
ATOM 2179 N N . THR A 1 283 ? 8.027 -13.238 34.309 1.00 22.30 335 THR A N 1
ATOM 2180 C CA . THR A 1 283 ? 7.288 -14.482 34.531 1.00 23.26 335 THR A CA 1
ATOM 2181 C C . THR A 1 283 ? 6.212 -14.374 35.607 1.00 23.63 335 THR A C 1
ATOM 2182 O O . THR A 1 283 ? 5.242 -15.131 35.587 1.00 23.88 335 THR A O 1
ATOM 2186 N N . GLN A 1 284 ? 6.386 -13.438 36.537 1.00 24.26 336 GLN A N 1
ATOM 2187 C CA . GLN A 1 284 ? 5.480 -13.309 37.684 1.00 24.68 336 GLN A CA 1
ATOM 2188 C C . GLN A 1 284 ? 4.457 -12.176 37.545 1.00 24.88 336 GLN A C 1
ATOM 2189 O O . GLN A 1 284 ? 3.690 -11.904 38.474 1.00 25.13 336 GLN A O 1
ATOM 2195 N N . GLY A 1 285 ? 4.440 -11.528 36.383 1.00 24.87 337 GLY A N 1
ATOM 2196 C CA . GLY A 1 285 ? 3.476 -10.463 36.115 1.00 24.91 337 GLY A CA 1
ATOM 2197 C C . GLY A 1 285 ? 2.582 -10.730 34.917 1.00 24.86 337 GLY A C 1
ATOM 2198 O O . GLY A 1 285 ? 2.874 -11.594 34.090 1.00 25.05 337 GLY A O 1
ATOM 2199 N N . PHE A 1 286 ? 1.483 -9.984 34.831 1.00 24.75 338 PHE A N 1
ATOM 2200 C CA . PHE A 1 286 ? 0.603 -10.025 33.667 1.00 24.64 338 PHE A CA 1
ATOM 2201 C C . PHE A 1 286 ? 1.259 -9.319 32.478 1.00 24.36 338 PHE A C 1
ATOM 2202 O O . PHE A 1 286 ? 1.807 -8.224 32.628 1.00 23.99 338 PHE A O 1
ATOM 2210 N N . THR A 1 287 ? 1.215 -9.964 31.311 1.00 24.15 339 THR A N 1
ATOM 2211 C CA . THR A 1 287 ? 1.584 -9.317 30.047 1.00 24.13 339 THR A CA 1
ATOM 2212 C C . THR A 1 287 ? 0.551 -9.642 28.973 1.00 24.30 339 THR A C 1
ATOM 2213 O O . THR A 1 287 ? 0.330 -10.808 28.641 1.00 24.18 339 THR A O 1
ATOM 2217 N N . PRO A 1 288 ? -0.098 -8.602 28.432 1.00 24.48 340 PRO A N 1
ATOM 2218 C CA . PRO A 1 288 ? -1.213 -8.863 27.494 1.00 24.69 340 PRO A CA 1
ATOM 2219 C C . PRO A 1 288 ? -0.665 -8.740 25.974 1.00 24.84 340 PRO A C 1
ATOM 2220 O O . PRO A 1 288 ? 0.574 -8.578 25.864 1.00 24.88 340 PRO A O 1
ATOM 2224 N N . ASP A 1 289 ? -1.443 -9.292 25.069 1.00 25.07 341 ASP A N 1
ATOM 2225 C CA . ASP A 1 289 ? -0.924 -10.035 23.966 1.00 25.15 341 ASP A CA 1
ATOM 2226 C C . ASP A 1 289 ? -0.804 -8.891 22.948 1.00 24.80 341 ASP A C 1
ATOM 2227 O O . ASP A 1 289 ? -0.100 -8.977 22.051 1.00 24.75 341 ASP A O 1
ATOM 2232 N N . ARG A 1 290 ? -1.559 -7.833 23.185 1.00 24.39 342 ARG A N 1
ATOM 2233 C CA . ARG A 1 290 ? -1.895 -6.833 22.193 1.00 24.05 342 ARG A CA 1
ATOM 2234 C C . ARG A 1 290 ? -2.062 -5.613 23.040 1.00 23.18 342 ARG A C 1
ATOM 2235 O O . ARG A 1 290 ? -2.745 -5.635 24.007 1.00 23.34 342 ARG A O 1
ATOM 2243 N N . LEU A 1 291 ? -1.428 -4.542 22.695 1.00 21.89 343 LEU A N 1
ATOM 2244 C CA . LEU A 1 291 ? -1.647 -3.317 23.440 1.00 20.75 343 LEU A CA 1
ATOM 2245 C C . LEU A 1 291 ? -2.549 -2.419 22.610 1.00 19.91 343 LEU A C 1
ATOM 2246 O O . LEU A 1 291 ? -2.444 -2.394 21.385 1.00 19.46 343 LEU A O 1
ATOM 2251 N N . SER A 1 292 ? -3.462 -1.720 23.275 1.00 18.80 344 SER A N 1
ATOM 2252 C CA . SER A 1 292 ? -4.302 -0.737 22.599 1.00 18.15 344 SER A CA 1
ATOM 2253 C C . SER A 1 292 ? -3.505 0.526 22.304 1.00 17.44 344 SER A C 1
ATOM 2254 O O . SER A 1 292 ? -2.607 0.900 23.066 1.00 16.88 344 SER A O 1
ATOM 2257 N N . SER A 1 293 ? -3.848 1.174 21.195 1.00 16.85 345 SER A N 1
ATOM 2258 C CA . SER A 1 293 ? -3.220 2.425 20.779 1.00 16.63 345 SER A CA 1
ATOM 2259 C C . SER A 1 293 ? -3.447 3.571 21.763 1.00 16.45 345 SER A C 1
ATOM 2260 O O . SER A 1 293 ? -2.730 4.572 21.735 1.00 16.10 345 SER A O 1
ATOM 2263 N N . SER A 1 294 ? -4.447 3.418 22.628 1.00 16.55 346 SER A N 1
ATOM 2264 C CA . SER A 1 294 ? -4.708 4.392 23.683 1.00 16.59 346 SER A CA 1
ATOM 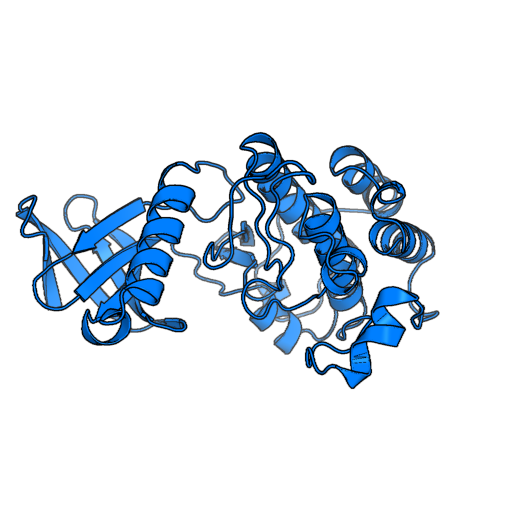2265 C C . SER A 1 294 ? -3.485 4.548 24.580 1.00 16.40 346 SER A C 1
ATOM 2266 O O . SER A 1 294 ? -3.259 5.613 25.130 1.00 15.79 346 SER A O 1
ATOM 2269 N N . CYS A 1 295 ? -2.690 3.487 24.694 1.00 16.79 347 CYS A N 1
ATOM 2270 C CA . CYS A 1 295 ? -1.482 3.491 25.523 1.00 17.14 347 CYS A CA 1
ATOM 2271 C C . CYS A 1 295 ? -0.388 4.465 25.062 1.00 17.50 347 CYS A C 1
ATOM 2272 O O . CYS A 1 295 ? 0.530 4.763 25.827 1.00 17.10 347 CYS A O 1
ATOM 2275 N N . CYS A 1 296 ? -0.487 4.959 23.825 1.00 18.22 348 CYS A N 1
ATOM 2276 C CA . CYS A 1 296 ? 0.383 6.045 23.344 1.00 19.24 348 CYS A CA 1
ATOM 2277 C C . CYS A 1 296 ? 0.057 7.344 24.085 1.00 20.06 348 CYS A C 1
ATOM 2278 O O . CYS A 1 296 ? 0.863 8.285 24.121 1.00 20.25 348 CYS A O 1
ATOM 2281 N N . HIS A 1 297 ? -1.110 7.312 24.733 1.00 20.98 349 HIS A N 1
ATOM 2282 C CA . HIS A 1 297 ? -1.964 8.431 25.096 1.00 22.09 349 HIS A CA 1
ATOM 2283 C C . HIS A 1 297 ? -2.143 8.470 26.602 1.00 21.91 349 HIS A C 1
ATOM 2284 O O . HIS A 1 297 ? -1.778 9.427 27.299 1.00 22.13 349 HIS A O 1
ATOM 2291 N N . THR A 1 298 ? -2.757 7.384 27.076 1.00 21.67 350 THR A N 1
ATOM 2292 C CA . THR A 1 298 ? -3.444 7.302 28.359 1.00 21.61 350 THR A CA 1
ATOM 2293 C C . THR A 1 298 ? -2.923 6.066 29.085 1.00 21.13 350 THR A C 1
ATOM 2294 O O . THR A 1 298 ? -2.574 5.069 28.445 1.00 20.84 350 THR A O 1
ATOM 2298 N N . VAL A 1 299 ? -2.861 6.128 30.413 1.00 20.81 351 VAL A N 1
ATOM 2299 C CA . VAL A 1 299 ? -2.497 4.936 31.183 1.00 20.47 351 VAL A CA 1
ATOM 2300 C C . VAL A 1 299 ? -3.623 3.889 31.152 1.00 20.01 351 VAL A C 1
ATOM 2301 O O . VAL A 1 299 ? -4.796 4.217 31.369 1.00 19.74 351 VAL A O 1
ATOM 2305 N N . PRO A 1 300 ? -3.265 2.633 30.833 1.00 19.74 352 PRO A N 1
ATOM 2306 C CA . PRO A 1 300 ? -4.248 1.556 30.691 1.00 19.81 352 PRO A CA 1
ATOM 2307 C C . PRO A 1 300 ? -4.908 1.170 32.013 1.00 19.79 352 PRO A C 1
ATOM 2308 O O . PRO A 1 300 ? -4.422 1.545 33.089 1.00 19.42 352 PRO A O 1
ATOM 2312 N N . ASP A 1 301 ? -6.018 0.440 31.912 1.00 19.97 353 ASP A N 1
ATOM 2313 C CA . ASP A 1 301 ? -6.748 -0.056 33.074 1.00 20.46 353 ASP A CA 1
ATOM 2314 C C . ASP A 1 301 ? -5.954 -1.116 33.806 1.00 20.89 3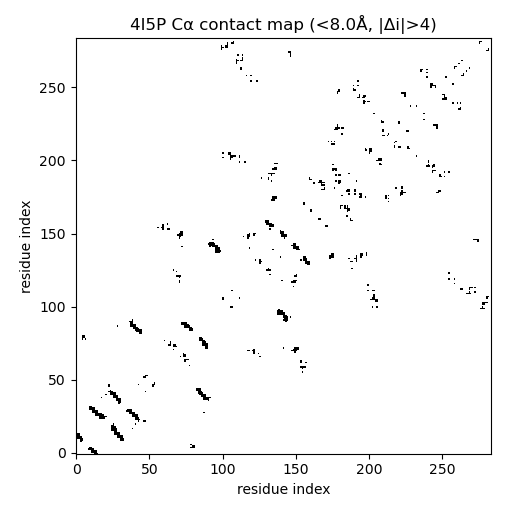53 ASP A C 1
ATOM 2315 O O . ASP A 1 301 ? -5.190 -1.872 33.195 1.00 20.71 353 ASP A O 1
ATOM 2320 N N . PHE A 1 302 ? -6.110 -1.153 35.113 1.00 21.55 354 PHE A N 1
ATOM 2321 C CA . PHE A 1 302 ? -5.633 -2.255 35.932 1.00 22.39 354 PHE A CA 1
ATOM 2322 C C . PHE A 1 302 ? -6.174 -3.623 35.427 1.00 23.06 354 PHE A C 1
ATOM 2323 O O . PHE A 1 302 ? -7.276 -3.738 35.132 1.00 22.97 354 PHE A O 1
#

Sequence (284 aa):
RIIVDPTTGKRYSRGKTLGKGGFAKCYEMTDLTNNKVYAAKIIPHSRVSKPHQREKIDKEIELHRILHHHKHVVQFYHYFEDKENIYILLEYCSRRSMAHILKARKVLTEPEVRYYLRQIVSGLKYLHEQEILHRDLKLGNFFINESMELKVGDFGLAARLEPLEHRRRTICGTPNYLSPEVLNKQGHGAESDIWALGCVMYTMLLGRPPFETTNLKETYRSIREARYTMPSSLLAPAKHLIASMLSKNPEDRPSLDDIIRHDFFTQGFTPDRLSSSCCHTVPDF

GO terms:
  GO:0004674 protein serine/threonine kinase activity (F, IDA)
  GO:0005737 cytoplasm (C, IDA)
  GO:0045732 positive regulation of protein catabolic process (P, IDA)
  GO:0010508 positive regulation of autophagy (P, IDA)
  GO:0043008 ATP-dependent protein binding (F, IDA)
  GO:0005813 centrosome (C, IDA)
  GO:0005814 centriole (C, IDA)
  GO:0046599 regulation of centriole replication (P, IDA)
  GO:0006468 protein phosphorylation (P, IDA)
  GO:0007052 mitotic spindle organization (P, IDA)
  GO:0046599 regulation of centriole replication (P, IMP)
  GO:0000082 G1/S transition of mitotic cell cycle (P, IMP)
  GO:0005515 protein binding (F, IPI)
  GO:0002862 negative regulation of inflammatory response to antigenic stimulus (P, TAS)
  GO:0004674 protein serine/threonine kinase activity (F, TAS)
  GO:0005829 cytosol (C, TAS)
  GO:0030330 DNA damage response, signal transduction by p53 class mediator (P, TAS)
  GO:0043123 positive regulation of canonical NF-kappaB signal transduction (P, HMP)

InterPro domains:
  IPR000719 Protein kinase domain [PF00069] (84-334)
  IPR000719 Protein kinase domain [PS50011] (82-334)
  IPR000719 Protein kinase domain [SM00220] (82-334)
  IPR000959 POLO box domain [PF00659] (512-566)
  IPR000959 POLO box domain [PF00659] (609-673)
  IPR000959 POLO box domain [PS50078] (503-581)
  IPR000959 POLO box domain [PS50078] (601-685)
  IPR008271 Serine/threonine-protein kinase, active site [PS00108] (201-213)
  IPR011009 Protein kinase-like domain superfamily [SSF56112] (80-359)
  IPR017441 Protein kinase, ATP binding site [PS00107] (88-120)
  IPR033695 Second polo-box domain [cd13117] (601-682)
  IPR033701 First polo-box domain [cd13118] (503-588)
  IPR036947 POLO box domain superfamily [G3DSA:3.30.1120.30] (478-679)
  IPR036947 POLO box domain superfamily [G3DSA:3.30.1120.30] (505-599)
  IPR042825 PLK2, catalytic domain [cd14188] (80-334)

Secondary structure (DSSP, 8-state):
-EEE-TTT--EEEEEEEEEEETTEEEEEEEETTTTEEEEEEEEEGGGG-SHHHHHHHHHHHHHHTT---TTB--EEEEEE-SSEEEEEE---TT-BHHHHHHHHSS--HHHHHHHHHHHHHHHHHHHHTTEE-----GGGEEE-TTS-EEE---SS-EE---TTT---SPPS--SS--HHHHTT----HHHHHHHHHHHHHHHHHSS-SS--S--GGGHHHHHTT-----TTS-HHHHHHHHHHT-SSGGGSPPHHHHHTSHHHHTS---SS--GGGGTSPPP-

CATH classification: 3.30.200.20 (+1 more: 1.10.510.10)

Foldseek 3Di:
DWDAFPVPRWIKDWDDWPQDDPQFTWTWIARPVPRDTFIKTKHFCVSVVDPVSVVLVVVLCVLQQVDDDQQAWHWDDWGDDNTTTMTTIHDAPLAWQVLLCVQVLAADLLVLLQQLVSVLRQLVSCVVVQKAQLADDRNQFGAHPQRHTHGDDSRQMDGDDDQVPAAQADGDQHQDDALCSLVSSHDHSLNVLLNSLQRSCCNHRNDGQFDRPPDPVRNVCRLVLDGDDDPPDDPQSSVLSSQSSDNPSVSHDDSVCNCVGCSNPVDDHDDTDDSCSSHDHDDD

B-factor: mean 20.5, std 8.89, range [7.45, 56.32]

Nearest PDB structures (foldseek):
  4i5p-assembly1_A  TM=1.004E+00  e=1.160E-56  Homo sapiens
  4b6l-assembly1_A  TM=9.542E-01  e=7.124E-40  Homo sapiens
  2owb-assembly1_A  TM=9.556E-01  e=1.783E-37  Homo sapiens
  4a4l-assembly1_A  TM=9.508E-01  e=5.866E-36  Homo sapiens
  3d5u-assembly1_A  TM=9.599E-01  e=3.365E-35  Danio rerio

Radius of gyration: 19.52 Å; Cα contacts (8 Å, |Δi|>4): 503; chains: 1; bounding box: 49×32×60 Å

Organism: Homo sapiens (NCBI:txid9606)